Protein AF-A0A8S0FWR3-F1 (afdb_monomer_lite)

Sequence (329 aa):
MEYGPALSALGYGGFYLALAWLALRRYPSLGRPLVLAALALGGAFTTLAIPLALSARWTAMAWALEGLGILWLGVQQQQRRMSYSGTALLVLAVCSALWAQMNGMSALSLVLIFAVLSLSWLAAAWLWRNIQLQGSWVLLAGGLIFWIIALIGASQLVLKKPASDSLVLSGVLALMAISVWGWRIVSGRLAWWELDVSKWLLWPTMLVMLLSQISQHEIFAAGWQNLAWCLALPAAGALLWRDAETLPPRLSRLAHLSLFWMILLALAAELFWFAQDLPWGMAAWGSGLMMAAGGLLIFLVHEAVHRQLWPFRSWPALYASQAMIPVAE

pLDDT: mean 83.96, std 11.98, range [49.81, 96.62]

InterPro domains:
  IPR019286 Protein of unknown function DUF2339, transmembrane [PF10101] (2-157)
  IPR019286 Protein of unknown function DUF2339, transmembrane [PTHR38434] (4-283)

Structure (mmCIF, N/CA/C/O backbone):
data_AF-A0A8S0FWR3-F1
#
_entry.id   AF-A0A8S0FWR3-F1
#
loop_
_atom_site.group_PDB
_atom_site.id
_atom_site.type_symbol
_atom_site.label_atom_id
_atom_site.label_alt_id
_atom_site.label_comp_id
_atom_site.label_asym_id
_atom_site.label_entity_id
_atom_site.label_seq_id
_atom_site.pdbx_PDB_ins_code
_atom_site.Cartn_x
_atom_site.Cartn_y
_atom_site.Cartn_z
_atom_site.occupancy
_atom_site.B_iso_or_equiv
_atom_site.auth_seq_id
_atom_site.auth_comp_id
_atom_site.auth_asym_id
_atom_site.auth_atom_id
_atom_site.pdbx_PDB_model_num
ATOM 1 N N . MET A 1 1 ? 10.705 13.466 38.710 1.00 49.81 1 MET A N 1
ATOM 2 C CA . MET A 1 1 ? 9.506 12.694 39.113 1.00 49.81 1 MET A CA 1
ATOM 3 C C . MET A 1 1 ? 8.516 12.662 37.949 1.00 49.81 1 MET A C 1
ATOM 5 O O . MET A 1 1 ? 7.523 13.371 37.966 1.00 49.81 1 MET A O 1
ATOM 9 N N . GLU A 1 2 ? 8.817 11.893 36.905 1.00 57.66 2 GLU A N 1
ATOM 10 C CA . GLU A 1 2 ? 8.164 12.018 35.586 1.00 57.66 2 GLU A CA 1
ATOM 11 C C . GLU A 1 2 ? 6.829 11.247 35.475 1.00 57.66 2 GLU A C 1
ATOM 13 O O . GLU A 1 2 ? 5.961 11.621 34.700 1.00 57.66 2 GLU A O 1
ATOM 18 N N . TYR A 1 3 ? 6.604 10.243 36.335 1.00 55.75 3 TYR A N 1
ATOM 19 C CA . TYR A 1 3 ? 5.401 9.387 36.337 1.00 55.75 3 TYR A CA 1
ATOM 20 C C . TYR A 1 3 ? 4.378 9.719 37.443 1.00 55.75 3 TYR A C 1
ATOM 22 O O . TYR A 1 3 ? 3.387 9.009 37.615 1.00 55.75 3 TYR A O 1
ATOM 30 N N . GLY A 1 4 ? 4.601 10.780 38.227 1.00 66.50 4 GLY A N 1
ATOM 31 C CA . GLY A 1 4 ? 3.740 11.152 39.364 1.00 66.50 4 GLY A CA 1
ATOM 32 C C . GLY A 1 4 ? 2.264 11.389 38.993 1.00 66.50 4 GLY A C 1
ATOM 33 O O . GLY A 1 4 ? 1.377 10.822 39.639 1.00 66.50 4 GLY A O 1
ATOM 34 N N . PRO A 1 5 ? 1.970 12.152 37.925 1.00 67.44 5 PRO A N 1
ATOM 35 C CA . PRO A 1 5 ? 0.602 12.359 37.440 1.00 67.44 5 PRO A CA 1
ATOM 36 C C . PRO A 1 5 ? -0.076 11.065 36.967 1.00 67.44 5 PRO A C 1
ATOM 38 O O . PRO A 1 5 ? -1.278 10.877 37.138 1.00 67.44 5 PRO A O 1
ATOM 41 N N . ALA A 1 6 ? 0.712 10.149 36.413 1.00 59.09 6 ALA A N 1
ATOM 42 C CA . ALA A 1 6 ? 0.256 8.904 35.824 1.00 59.09 6 ALA A CA 1
ATOM 43 C C . ALA A 1 6 ? -0.190 7.864 36.842 1.00 59.09 6 ALA A C 1
ATOM 45 O O . ALA A 1 6 ? -1.278 7.301 36.737 1.00 59.09 6 ALA A O 1
ATOM 46 N N . LEU A 1 7 ? 0.650 7.649 37.857 1.00 60.31 7 LEU A N 1
ATOM 47 C CA . LEU A 1 7 ? 0.343 6.783 38.989 1.00 60.31 7 LEU A CA 1
ATOM 48 C C . LEU A 1 7 ? -0.843 7.334 39.783 1.00 60.31 7 LEU A C 1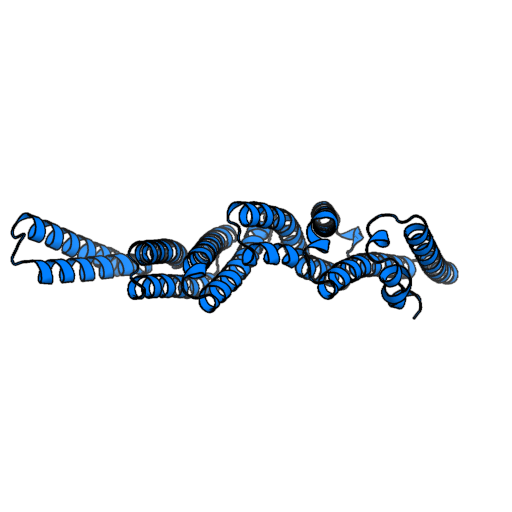
ATOM 50 O O . LEU A 1 7 ? -1.665 6.562 40.265 1.00 60.31 7 LEU A O 1
ATOM 54 N N . SER A 1 8 ? -0.978 8.662 39.849 1.00 60.88 8 SER A N 1
ATOM 55 C CA . SER A 1 8 ? -2.135 9.309 40.469 1.00 60.88 8 SER A CA 1
ATOM 56 C C . SER A 1 8 ? -3.410 9.060 39.660 1.00 60.88 8 SER A C 1
ATOM 58 O O . SER A 1 8 ? -4.408 8.634 40.231 1.00 60.88 8 SER A O 1
ATOM 60 N N . ALA A 1 9 ? -3.385 9.242 38.335 1.00 65.25 9 ALA A N 1
ATOM 61 C CA . ALA A 1 9 ? -4.532 8.966 37.464 1.00 65.25 9 ALA A CA 1
ATOM 62 C C . ALA A 1 9 ? -4.953 7.482 37.490 1.00 65.25 9 ALA A C 1
ATOM 64 O O . ALA A 1 9 ? -6.143 7.188 37.599 1.00 65.25 9 ALA A O 1
ATOM 65 N N . LEU A 1 10 ? -3.990 6.549 37.481 1.00 58.34 10 LEU A N 1
ATOM 66 C CA . LEU A 1 10 ? -4.238 5.112 37.669 1.00 58.34 10 LEU A CA 1
ATOM 67 C C . LEU A 1 10 ? -4.835 4.815 39.050 1.00 58.34 10 LEU A C 1
ATOM 69 O O . LEU A 1 10 ? -5.796 4.054 39.149 1.00 58.34 10 LEU A O 1
ATOM 73 N N . GLY A 1 11 ? -4.295 5.436 40.102 1.00 67.69 11 GLY A N 1
ATOM 74 C CA . GLY A 1 11 ? -4.791 5.309 41.471 1.00 67.69 11 GLY A CA 1
ATOM 75 C C . GLY A 1 11 ? -6.232 5.795 41.614 1.00 67.69 11 GLY A C 1
ATOM 76 O O . GLY A 1 11 ? -7.069 5.068 42.142 1.00 67.69 11 GLY A O 1
ATOM 77 N N . TYR A 1 12 ? -6.554 6.975 41.078 1.00 64.50 12 TYR A N 1
ATOM 78 C CA . TYR A 1 12 ? -7.918 7.508 41.073 1.00 64.50 12 TYR A CA 1
ATOM 79 C C . TYR A 1 12 ? -8.863 6.656 40.216 1.00 64.50 12 TYR A C 1
ATOM 81 O O . TYR A 1 12 ? -9.960 6.337 40.671 1.00 64.50 12 TYR A O 1
ATOM 89 N N . GLY A 1 13 ? -8.440 6.222 39.023 1.00 63.50 13 GLY A N 1
ATOM 90 C CA . GLY A 1 13 ? -9.233 5.337 38.163 1.00 63.50 13 GLY A CA 1
ATOM 91 C C . GLY A 1 13 ? -9.556 4.005 38.845 1.00 63.50 13 GLY A C 1
ATOM 92 O O . GLY A 1 13 ? -10.721 3.619 38.937 1.00 63.50 13 GLY A O 1
ATOM 93 N N . GLY A 1 14 ? -8.545 3.347 39.420 1.00 67.94 14 GLY A N 1
ATOM 94 C CA . GLY A 1 14 ? -8.716 2.117 40.196 1.00 67.94 14 GLY A CA 1
ATOM 95 C C . GLY A 1 14 ? -9.598 2.312 41.431 1.00 67.94 14 GLY A C 1
ATOM 96 O O . GLY A 1 14 ? -10.467 1.483 41.701 1.00 67.94 14 GLY A O 1
ATOM 97 N N . PHE A 1 15 ? -9.440 3.431 42.142 1.00 72.88 15 PHE A N 1
ATOM 98 C CA . PHE A 1 15 ? -10.264 3.773 43.300 1.00 72.88 15 PHE A CA 1
ATOM 99 C C . PHE A 1 15 ? -11.743 3.935 42.924 1.00 72.88 15 PHE A C 1
ATOM 101 O O . PHE A 1 15 ? -12.595 3.318 43.560 1.00 72.88 15 PHE A O 1
ATOM 108 N N . TYR A 1 16 ? -12.063 4.686 41.863 1.00 66.69 16 TYR A N 1
ATOM 109 C CA . TYR A 1 16 ? -13.447 4.879 41.413 1.00 66.69 16 TYR A CA 1
ATOM 110 C C . TYR A 1 16 ? -14.082 3.597 40.860 1.00 66.69 16 TYR A C 1
ATOM 112 O O . TYR A 1 16 ? -15.259 3.344 41.126 1.00 66.69 16 TYR A O 1
ATOM 120 N N . LEU A 1 17 ? -13.314 2.746 40.171 1.00 67.31 17 LEU A N 1
ATOM 121 C CA . LEU A 1 17 ? -13.783 1.428 39.725 1.00 67.31 17 LEU A CA 1
ATOM 122 C C . LEU A 1 17 ? -14.061 0.488 40.908 1.00 67.31 17 LEU A C 1
ATOM 124 O O . LEU A 1 17 ? -15.095 -0.185 40.929 1.00 67.31 17 LEU A O 1
ATOM 128 N N . ALA A 1 18 ? -13.191 0.479 41.923 1.00 72.69 18 ALA A N 1
ATOM 129 C CA . ALA A 1 18 ? -13.400 -0.288 43.149 1.00 72.69 18 ALA A CA 1
ATOM 130 C C . ALA A 1 18 ? -14.633 0.205 43.922 1.00 72.69 18 ALA A C 1
ATOM 132 O O . ALA A 1 18 ? -15.425 -0.607 44.402 1.00 72.69 18 ALA A O 1
ATOM 133 N N . LEU A 1 19 ? -14.844 1.522 43.988 1.00 67.38 19 LEU A N 1
ATOM 134 C CA . LEU A 1 19 ? -16.017 2.137 44.613 1.00 67.38 19 LEU A CA 1
ATOM 135 C C . LEU A 1 19 ? -17.309 1.802 43.866 1.00 67.38 19 LEU A C 1
ATOM 137 O O . LEU A 1 19 ? -18.303 1.448 44.499 1.00 67.38 19 LEU A O 1
ATOM 141 N N . ALA A 1 20 ? -17.291 1.846 42.533 1.00 62.16 20 ALA A N 1
ATOM 142 C CA . ALA A 1 20 ? -18.428 1.451 41.709 1.00 62.16 20 ALA A CA 1
ATOM 143 C C . ALA A 1 20 ? -18.777 -0.033 41.900 1.00 62.16 20 ALA A C 1
ATOM 145 O O . ALA A 1 20 ? -19.948 -0.383 42.058 1.00 62.16 20 ALA A O 1
ATOM 146 N N . TRP A 1 21 ? -17.766 -0.903 41.958 1.00 67.31 21 TRP A N 1
ATOM 147 C CA . TRP A 1 21 ? -17.941 -2.332 42.217 1.00 67.31 21 TRP A CA 1
ATOM 148 C C . TRP A 1 21 ? -18.478 -2.614 43.628 1.00 67.31 21 TRP A C 1
ATOM 150 O O . TRP A 1 21 ? -19.395 -3.421 43.800 1.00 67.31 21 TRP A O 1
ATOM 160 N N . LEU A 1 22 ? -17.959 -1.916 44.641 1.00 71.62 22 LEU A N 1
ATOM 161 C CA . LEU A 1 22 ? -18.414 -2.045 46.024 1.00 71.62 22 LEU A CA 1
ATOM 162 C C . LEU A 1 22 ? -19.856 -1.535 46.188 1.00 71.62 22 LEU A C 1
ATOM 164 O O . LEU A 1 22 ? -20.658 -2.169 46.872 1.00 71.62 22 LEU A O 1
ATOM 168 N N . ALA A 1 23 ? -20.206 -0.428 45.528 1.00 64.88 23 ALA A N 1
ATOM 169 C CA . ALA A 1 23 ? -21.554 0.136 45.527 1.00 64.88 23 ALA A CA 1
ATOM 170 C C . ALA A 1 23 ? -22.564 -0.786 44.823 1.00 64.88 23 ALA A C 1
ATOM 172 O O . ALA A 1 23 ? -23.661 -0.990 45.342 1.00 64.88 23 ALA A O 1
ATOM 173 N N . LEU A 1 24 ? -22.174 -1.417 43.707 1.00 62.41 24 LEU A N 1
ATOM 174 C CA . LEU A 1 24 ? -22.975 -2.441 43.021 1.00 62.41 24 LEU A CA 1
ATOM 175 C C . LEU A 1 24 ? -23.234 -3.667 43.898 1.00 62.41 24 LEU A C 1
ATOM 177 O O . LEU A 1 24 ? -24.355 -4.173 43.922 1.00 62.41 24 LEU A O 1
ATOM 181 N N . ARG A 1 25 ? -22.219 -4.131 44.640 1.00 66.56 25 ARG A N 1
ATOM 182 C CA . ARG A 1 25 ? -22.364 -5.258 45.573 1.00 66.56 25 ARG A CA 1
ATOM 183 C C . ARG A 1 25 ? -23.267 -4.944 46.762 1.00 66.56 25 ARG A C 1
ATOM 185 O O . ARG A 1 25 ? -23.858 -5.866 47.314 1.00 66.56 25 ARG A O 1
ATOM 192 N N . ARG A 1 26 ? -23.345 -3.678 47.183 1.00 66.06 26 ARG A N 1
ATOM 193 C CA . ARG A 1 26 ? -24.003 -3.290 48.440 1.00 66.06 26 ARG A CA 1
ATOM 194 C C . ARG A 1 26 ? -25.406 -2.707 48.251 1.00 66.06 26 ARG A C 1
ATOM 196 O O . ARG A 1 26 ? -26.233 -2.903 49.132 1.00 66.06 26 ARG A O 1
ATOM 203 N N . TYR A 1 27 ? -25.698 -2.059 47.115 1.00 62.50 27 TYR A N 1
ATOM 204 C CA . TYR A 1 27 ? -26.993 -1.407 46.851 1.00 62.50 27 TYR A CA 1
ATOM 205 C C . TYR A 1 27 ? -27.438 -1.510 45.373 1.00 62.50 27 TYR A C 1
ATOM 207 O O . TYR A 1 27 ? -27.308 -0.549 44.609 1.00 62.50 27 TYR A O 1
ATOM 215 N N . PRO A 1 28 ? -28.021 -2.648 44.951 1.00 59.00 28 PRO A N 1
ATOM 216 C CA . PRO A 1 28 ? -28.355 -2.914 43.545 1.00 59.00 28 PRO A CA 1
ATOM 217 C C . PRO A 1 28 ? -29.506 -2.070 42.950 1.00 59.00 28 PRO A C 1
ATOM 219 O O . PRO A 1 28 ? -29.614 -1.983 41.725 1.00 59.00 28 PRO A O 1
ATOM 222 N N . SER A 1 29 ? -30.357 -1.432 43.768 1.00 56.47 29 SER A N 1
ATOM 223 C CA . SER A 1 29 ? -31.571 -0.728 43.305 1.00 56.47 29 SER A CA 1
ATOM 224 C C . SER A 1 29 ? -31.512 0.810 43.363 1.00 56.47 29 SER A C 1
ATOM 226 O O . SER A 1 29 ? -32.059 1.454 42.473 1.00 56.47 29 SER A O 1
ATOM 228 N N . LEU A 1 30 ? -30.824 1.415 44.343 1.00 54.41 30 LEU A N 1
ATOM 229 C CA . LEU A 1 30 ? -30.771 2.882 44.545 1.00 54.41 30 LEU A CA 1
ATOM 230 C C . LEU A 1 30 ? -29.480 3.547 44.023 1.00 54.41 30 LEU A C 1
ATOM 232 O O . LEU A 1 30 ? -29.453 4.754 43.803 1.00 54.41 30 LEU A O 1
ATOM 236 N N . GLY A 1 31 ? -28.410 2.777 43.787 1.00 54.03 31 GLY A N 1
ATOM 237 C CA . GLY A 1 31 ? -27.086 3.308 43.429 1.00 54.03 31 GLY A CA 1
ATOM 238 C C . GLY A 1 31 ? -26.808 3.469 41.932 1.00 54.03 31 GLY A C 1
ATOM 239 O O . GLY A 1 31 ? -25.720 3.911 41.574 1.00 54.03 31 GLY A O 1
ATOM 240 N N . ARG A 1 32 ? -27.746 3.116 41.040 1.00 58.12 32 ARG A N 1
ATOM 241 C CA . ARG A 1 32 ? -27.501 3.050 39.582 1.00 58.12 32 ARG A CA 1
ATOM 242 C C . ARG A 1 32 ? -26.907 4.333 38.972 1.00 58.12 32 ARG A C 1
ATOM 244 O O . ARG A 1 32 ? -25.927 4.200 38.243 1.00 58.12 32 ARG A O 1
ATOM 251 N N . PRO A 1 33 ? -27.404 5.553 39.260 1.00 63.41 33 PRO A N 1
ATOM 252 C CA . PRO A 1 33 ? -26.827 6.772 38.687 1.00 63.41 33 PRO A CA 1
ATOM 253 C C . PRO A 1 33 ? -25.408 7.044 39.201 1.00 63.41 33 PRO A C 1
ATOM 255 O O . PRO A 1 33 ? -24.528 7.411 38.428 1.00 63.41 33 PRO A O 1
ATOM 258 N N . LEU A 1 34 ? -25.172 6.806 40.496 1.00 59.75 34 LEU A N 1
ATOM 259 C CA . LEU A 1 34 ? -23.875 7.019 41.144 1.00 59.75 34 LEU A CA 1
ATOM 260 C C . LEU A 1 34 ? -22.822 6.022 40.646 1.00 59.75 34 LEU A C 1
ATOM 262 O O . LEU A 1 34 ? -21.678 6.388 40.403 1.00 59.75 34 LEU A O 1
ATOM 266 N N . VAL A 1 35 ? -23.228 4.766 40.457 1.00 62.75 35 VAL A N 1
ATOM 267 C CA . VAL A 1 35 ? -22.400 3.697 39.893 1.00 62.75 35 VAL A CA 1
ATOM 268 C C . VAL A 1 35 ? -22.040 3.998 38.442 1.00 62.75 35 VAL A C 1
ATOM 270 O O . VAL A 1 35 ? -20.887 3.825 38.066 1.00 62.75 35 VAL A O 1
ATOM 273 N N . LEU A 1 36 ? -22.995 4.465 37.631 1.00 60.69 36 LEU A N 1
ATOM 274 C CA . LEU A 1 36 ? -22.731 4.844 36.241 1.00 60.69 36 LEU A CA 1
ATOM 275 C C . LEU A 1 36 ? -21.781 6.044 36.159 1.00 60.69 36 LEU A C 1
ATOM 277 O O . LEU A 1 36 ? -20.865 6.029 35.342 1.00 60.69 36 LEU A O 1
ATOM 281 N N . ALA A 1 37 ? -21.940 7.039 37.036 1.00 62.75 37 ALA A N 1
ATOM 282 C CA . ALA A 1 37 ? -21.023 8.173 37.127 1.00 62.75 37 ALA A CA 1
ATOM 283 C C . ALA A 1 37 ? -19.620 7.752 37.600 1.00 62.75 37 ALA A C 1
ATOM 285 O O . ALA A 1 37 ? -18.631 8.190 37.020 1.00 62.75 37 ALA A O 1
ATOM 286 N N . ALA A 1 38 ? -19.516 6.868 38.598 1.00 58.94 38 ALA A N 1
ATOM 287 C CA . ALA A 1 38 ? -18.241 6.353 39.102 1.00 58.94 38 ALA A CA 1
ATOM 288 C C . ALA A 1 38 ? -17.537 5.420 38.100 1.00 58.94 38 ALA A C 1
ATOM 290 O O . ALA A 1 38 ? -16.317 5.468 37.988 1.00 58.94 38 ALA A O 1
ATOM 291 N N . LEU A 1 39 ? -18.281 4.623 37.327 1.00 58.47 39 LEU A N 1
ATOM 292 C CA . LEU A 1 39 ? -17.743 3.853 36.199 1.00 58.47 39 LEU A CA 1
ATOM 293 C C . LEU A 1 39 ? -17.272 4.769 35.070 1.00 58.47 39 LEU A C 1
ATOM 295 O O . LEU A 1 39 ? -16.205 4.531 34.514 1.00 58.47 39 LEU A O 1
ATOM 299 N N . ALA A 1 40 ? -18.034 5.816 34.744 1.00 64.69 40 ALA A N 1
ATOM 300 C CA . ALA A 1 40 ? -17.653 6.781 33.718 1.00 64.69 40 ALA A CA 1
ATOM 301 C C . ALA A 1 40 ? -16.403 7.577 34.125 1.00 64.69 40 ALA A C 1
ATOM 303 O O . ALA A 1 40 ? -15.491 7.727 33.318 1.00 64.69 40 ALA A O 1
ATOM 304 N N . LEU A 1 41 ? -16.323 8.032 35.379 1.00 55.66 41 LEU A N 1
ATOM 305 C CA . LEU A 1 41 ? -15.149 8.711 35.938 1.00 55.66 41 LEU A CA 1
ATOM 306 C C . LEU A 1 41 ? -13.954 7.766 36.078 1.00 55.66 41 LEU A C 1
ATOM 308 O O . LEU A 1 41 ? -12.847 8.139 35.706 1.00 55.66 41 LEU A O 1
ATOM 312 N N . GLY A 1 42 ? -14.172 6.543 36.568 1.00 56.72 42 GLY A N 1
ATOM 313 C CA . GLY A 1 42 ? -13.146 5.507 36.669 1.00 56.72 42 GLY A CA 1
ATOM 314 C C . GLY A 1 42 ? -12.563 5.174 35.301 1.00 56.72 42 GLY A C 1
ATOM 315 O O . GLY A 1 42 ? -11.356 5.274 35.123 1.00 56.72 42 GLY A O 1
ATOM 316 N N . GLY A 1 43 ? -13.424 4.911 34.315 1.00 62.31 43 GLY A N 1
ATOM 317 C CA . GLY A 1 43 ? -13.035 4.720 32.920 1.00 62.31 43 GLY A CA 1
ATOM 318 C C . GLY A 1 43 ? -12.284 5.925 32.356 1.00 62.31 43 GLY A C 1
ATOM 319 O O . GLY A 1 43 ? -11.185 5.758 31.846 1.00 62.31 43 GLY A O 1
ATOM 320 N N . ALA A 1 44 ? -12.800 7.146 32.534 1.00 61.62 44 ALA A N 1
ATOM 321 C CA . ALA A 1 44 ? -12.137 8.363 32.065 1.00 61.62 44 ALA A CA 1
ATOM 322 C C . ALA A 1 44 ? -10.737 8.548 32.677 1.00 61.62 44 ALA A C 1
ATOM 324 O O . ALA A 1 44 ? -9.790 8.848 31.953 1.00 61.62 44 ALA A O 1
ATOM 325 N N . PHE A 1 45 ? -10.570 8.327 33.985 1.00 57.06 45 PHE A N 1
ATOM 326 C CA . PHE A 1 45 ? -9.264 8.414 34.641 1.00 57.06 45 PHE A CA 1
ATOM 327 C C . PHE A 1 45 ? -8.321 7.282 34.233 1.00 57.06 45 PHE A C 1
ATOM 329 O O . PHE A 1 45 ? -7.126 7.526 34.094 1.00 57.06 45 PHE A O 1
ATOM 336 N N . THR A 1 46 ? -8.825 6.073 33.976 1.00 60.78 46 THR A N 1
ATOM 337 C CA . THR A 1 46 ? -8.012 4.970 33.444 1.00 60.78 46 THR A CA 1
ATOM 338 C C . THR A 1 46 ? -7.562 5.250 32.007 1.00 60.78 46 THR A C 1
ATOM 340 O O . THR A 1 46 ? -6.378 5.098 31.715 1.00 60.78 46 THR A O 1
ATOM 343 N N . THR A 1 47 ? -8.444 5.747 31.135 1.00 63.84 47 THR A N 1
ATOM 344 C CA . THR A 1 47 ? -8.100 6.140 29.757 1.00 63.84 47 THR A CA 1
ATOM 345 C C . THR A 1 47 ? -7.158 7.347 29.727 1.00 63.84 47 THR A C 1
ATOM 347 O O . THR A 1 47 ? -6.305 7.419 28.846 1.00 63.84 47 THR A O 1
ATOM 350 N N . LEU A 1 48 ? -7.247 8.266 30.700 1.00 57.41 48 LEU A N 1
ATOM 351 C CA . LEU A 1 48 ? -6.285 9.362 30.896 1.00 57.41 48 LEU A CA 1
ATOM 352 C C . LEU A 1 48 ? -4.961 8.886 31.503 1.00 57.41 48 LEU A C 1
ATOM 354 O O . LEU A 1 48 ? -3.912 9.454 31.216 1.00 57.41 48 LEU A O 1
ATOM 358 N N . ALA A 1 49 ? -4.960 7.830 32.309 1.00 57.47 49 ALA A N 1
ATOM 359 C CA . ALA A 1 49 ? -3.720 7.297 32.849 1.00 57.47 49 ALA A CA 1
ATOM 360 C C . ALA A 1 49 ? -2.828 6.685 31.759 1.00 57.47 49 ALA A C 1
ATOM 362 O O . ALA A 1 49 ? -1.615 6.660 31.930 1.00 57.47 49 ALA A O 1
ATOM 363 N N . ILE A 1 50 ? -3.394 6.268 30.620 1.00 57.38 50 ILE A N 1
ATOM 364 C CA . ILE A 1 50 ? -2.642 5.780 29.454 1.00 57.38 50 ILE A CA 1
ATOM 365 C C . ILE A 1 50 ? -1.682 6.862 28.902 1.00 57.38 50 ILE A C 1
ATOM 367 O O . ILE A 1 50 ? -0.478 6.628 28.975 1.00 57.38 50 ILE A O 1
ATOM 371 N N . PRO A 1 51 ? -2.123 8.054 28.432 1.00 55.19 51 PRO A N 1
ATOM 372 C CA . PRO A 1 51 ? -1.224 9.124 27.975 1.00 55.19 51 PRO A CA 1
ATOM 373 C C . PRO A 1 51 ? -0.272 9.645 29.051 1.00 55.19 51 PRO A C 1
ATOM 375 O O . PRO A 1 51 ? 0.789 10.159 28.711 1.00 55.19 51 PRO A O 1
ATOM 378 N N . LEU A 1 52 ? -0.648 9.548 30.328 1.00 54.31 52 LEU A N 1
ATOM 379 C CA . LEU A 1 52 ? 0.170 10.039 31.435 1.00 54.31 52 LEU A CA 1
ATOM 380 C C . LEU A 1 52 ? 1.255 9.027 31.851 1.00 54.31 52 LEU A C 1
ATOM 382 O O . LEU A 1 52 ? 2.350 9.446 32.217 1.00 54.31 52 LEU A O 1
ATOM 386 N N . ALA A 1 53 ? 0.981 7.717 31.803 1.00 50.69 53 ALA A N 1
ATOM 387 C CA . ALA A 1 53 ? 1.898 6.653 32.250 1.00 50.69 53 ALA A CA 1
ATOM 388 C C . ALA A 1 53 ? 2.787 6.113 31.141 1.00 50.69 53 ALA A C 1
ATOM 390 O O . ALA A 1 53 ? 3.898 5.648 31.402 1.00 50.69 53 ALA A O 1
ATOM 391 N N . LEU A 1 54 ? 2.269 6.118 29.917 1.00 56.22 54 LEU A N 1
ATOM 392 C CA . LEU A 1 54 ? 2.881 5.473 28.776 1.00 56.22 54 LEU A CA 1
ATOM 393 C C . LEU A 1 54 ? 3.325 6.535 27.772 1.00 56.22 54 LEU A C 1
ATOM 395 O O . LEU A 1 54 ? 2.648 7.537 27.547 1.00 56.22 54 LEU A O 1
ATOM 399 N N . SER A 1 55 ? 4.482 6.317 27.144 1.00 69.00 55 SER A N 1
ATOM 400 C CA . SER A 1 55 ? 4.963 7.228 26.103 1.00 69.00 55 SER A CA 1
ATOM 401 C C . SER A 1 55 ? 3.942 7.330 24.963 1.00 69.00 55 SER A C 1
ATOM 403 O O . SER A 1 55 ? 3.203 6.379 24.701 1.00 69.00 55 SER A O 1
ATOM 405 N N . ALA A 1 56 ? 3.924 8.461 24.244 1.00 71.50 56 ALA A N 1
ATOM 406 C CA . ALA A 1 56 ? 2.974 8.736 23.151 1.00 71.50 56 ALA A CA 1
ATOM 407 C C . ALA A 1 56 ? 2.822 7.572 22.144 1.00 71.50 56 ALA A C 1
ATOM 409 O O . ALA A 1 56 ? 1.756 7.348 21.582 1.00 71.50 56 ALA A O 1
ATOM 410 N N . ARG A 1 57 ? 3.877 6.767 21.986 1.00 80.62 57 ARG A N 1
ATOM 411 C CA . ARG A 1 57 ? 3.914 5.537 21.185 1.00 80.62 57 ARG A CA 1
ATOM 412 C C . ARG A 1 57 ? 2.885 4.490 21.634 1.00 80.62 57 ARG A C 1
ATOM 414 O O . ARG A 1 57 ? 2.129 3.965 20.825 1.00 80.62 57 ARG A O 1
ATOM 421 N N . TRP A 1 58 ? 2.865 4.180 22.924 1.00 79.62 58 TRP A N 1
ATOM 422 C CA . TRP A 1 58 ? 1.977 3.177 23.515 1.00 79.62 58 TRP A CA 1
ATOM 423 C C . TRP A 1 58 ? 0.541 3.680 23.616 1.00 79.62 58 TRP A C 1
ATOM 425 O O . TRP A 1 58 ? -0.389 2.915 23.380 1.00 79.62 58 TRP A O 1
ATOM 435 N N . THR A 1 59 ? 0.368 4.972 23.886 1.00 83.38 59 THR A N 1
ATOM 436 C CA . THR A 1 59 ? -0.943 5.627 23.923 1.00 83.38 59 THR A CA 1
ATOM 437 C C . THR A 1 59 ? -1.643 5.570 22.576 1.00 83.38 59 THR A C 1
ATOM 439 O O . THR A 1 59 ? -2.813 5.202 22.521 1.00 83.38 59 THR A O 1
ATOM 442 N N . ALA A 1 60 ? -0.921 5.837 21.482 1.00 84.88 60 ALA A N 1
ATOM 443 C CA . ALA A 1 60 ? -1.465 5.699 20.137 1.00 84.88 60 ALA A CA 1
ATOM 444 C C . ALA A 1 60 ? -1.984 4.274 19.874 1.00 84.88 60 ALA A C 1
ATOM 446 O O . ALA A 1 60 ? -3.107 4.107 19.404 1.00 84.88 60 ALA A O 1
ATOM 447 N N . MET A 1 61 ? -1.210 3.241 20.229 1.00 85.25 61 MET A N 1
ATOM 448 C CA . MET A 1 61 ? -1.631 1.843 20.055 1.00 85.25 61 MET A CA 1
ATOM 449 C C . MET A 1 61 ? -2.829 1.482 20.942 1.00 85.25 61 MET A C 1
ATOM 451 O O . MET A 1 61 ? -3.779 0.863 20.467 1.00 85.25 61 MET A O 1
ATOM 455 N N . ALA A 1 62 ? -2.809 1.889 22.213 1.00 83.44 62 ALA A N 1
ATOM 456 C CA . ALA A 1 62 ? -3.881 1.608 23.161 1.00 83.44 62 ALA A CA 1
ATOM 457 C C . ALA A 1 62 ? -5.201 2.267 22.733 1.00 83.44 62 ALA A C 1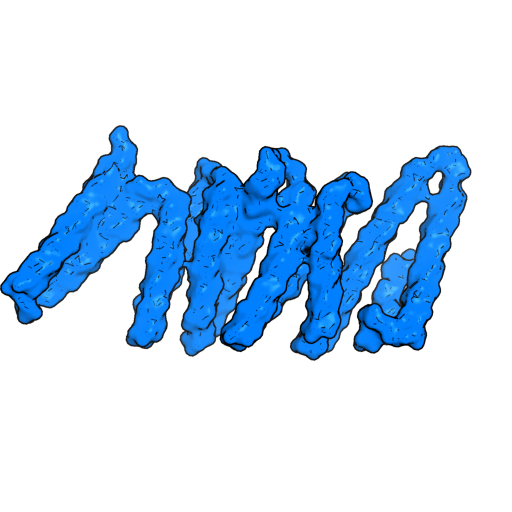
ATOM 459 O O . ALA A 1 62 ? -6.212 1.577 22.628 1.00 83.44 62 ALA A O 1
ATOM 460 N N . TRP A 1 63 ? -5.184 3.557 22.384 1.00 88.75 63 TRP A N 1
ATOM 461 C CA . TRP A 1 63 ? -6.366 4.259 21.877 1.00 88.75 63 TRP A CA 1
ATOM 462 C C . TRP A 1 63 ? -6.849 3.711 20.534 1.00 88.75 63 TRP A C 1
ATOM 464 O O . TRP A 1 63 ? -8.055 3.656 20.302 1.00 88.75 63 TRP A O 1
ATOM 474 N N . ALA A 1 64 ? -5.946 3.253 19.660 1.00 90.06 64 ALA A N 1
ATOM 475 C CA . ALA A 1 64 ? -6.341 2.618 18.405 1.00 90.06 64 ALA A CA 1
ATOM 476 C C . ALA A 1 64 ? -7.102 1.298 18.639 1.00 90.06 64 ALA A C 1
ATOM 478 O O . ALA A 1 64 ? -8.058 0.995 17.923 1.00 90.06 64 ALA A O 1
ATOM 479 N N . LEU A 1 65 ? -6.691 0.504 19.631 1.00 87.69 65 LEU A N 1
ATOM 480 C CA . LEU A 1 65 ? -7.346 -0.761 19.977 1.00 87.69 65 LEU A CA 1
ATOM 481 C C . LEU A 1 65 ? -8.637 -0.541 20.775 1.00 87.69 65 LEU A C 1
ATOM 483 O O . LEU A 1 65 ? -9.660 -1.157 20.477 1.00 87.69 65 LEU A O 1
ATOM 487 N N . GLU A 1 66 ? -8.617 0.368 21.748 1.00 85.25 66 GLU A N 1
ATOM 488 C CA . GLU A 1 66 ? -9.785 0.740 22.551 1.00 85.25 66 GLU A CA 1
ATOM 489 C C . GLU A 1 66 ? -10.870 1.382 21.675 1.00 85.25 66 GLU A C 1
ATOM 491 O O . GLU A 1 66 ? -12.038 1.001 21.753 1.00 85.25 66 GLU A O 1
ATOM 496 N N . GLY A 1 67 ? -10.481 2.281 20.764 1.00 88.56 67 GLY A N 1
ATOM 497 C CA . GLY A 1 67 ? -11.390 2.930 19.821 1.00 88.56 67 GLY A CA 1
ATOM 498 C C . GLY A 1 67 ? -12.071 1.929 18.894 1.00 88.56 67 GLY A C 1
ATOM 499 O O . GLY A 1 67 ? -13.288 1.994 18.711 1.00 88.56 67 GLY A O 1
ATOM 500 N N . LEU A 1 68 ? -11.317 0.948 18.383 1.00 90.19 68 LEU A N 1
ATOM 501 C CA . LEU A 1 68 ? -11.877 -0.159 17.608 1.00 90.19 68 LEU A CA 1
ATOM 502 C C . LEU A 1 68 ? -12.843 -1.012 18.446 1.00 90.19 68 LEU A C 1
ATOM 504 O O . LEU A 1 68 ? -13.921 -1.357 17.963 1.00 90.19 68 LEU A O 1
ATOM 508 N N . GLY A 1 69 ? -12.487 -1.333 19.693 1.00 82.19 69 GLY A N 1
ATOM 509 C CA . GLY A 1 69 ? -13.328 -2.121 20.597 1.00 82.19 69 GLY A CA 1
ATOM 510 C C . GLY A 1 69 ? -14.661 -1.438 20.915 1.00 82.19 69 GLY A C 1
ATOM 511 O O . GLY A 1 69 ? -15.721 -2.056 20.792 1.00 82.19 69 GLY A O 1
ATOM 512 N N . ILE A 1 70 ? -14.628 -0.145 21.248 1.00 85.75 70 ILE A N 1
ATOM 513 C CA . ILE A 1 70 ? -15.829 0.671 21.491 1.00 85.75 70 ILE A CA 1
ATOM 514 C C . ILE A 1 70 ? -16.684 0.749 20.224 1.00 85.75 70 ILE A C 1
ATOM 516 O O . ILE A 1 70 ? -17.905 0.604 20.291 1.00 85.75 70 ILE A O 1
ATOM 520 N N . LEU A 1 71 ? -16.052 0.944 19.066 1.00 88.19 71 LEU A N 1
ATOM 521 C CA . LEU A 1 71 ? -16.741 0.999 17.781 1.00 88.19 71 LEU A CA 1
ATOM 522 C C . LEU A 1 71 ? -17.449 -0.322 17.475 1.00 88.19 71 LEU A C 1
ATOM 524 O O . LEU A 1 71 ? -18.632 -0.305 17.136 1.00 88.19 71 LEU A O 1
ATOM 528 N N . TRP A 1 72 ? -16.761 -1.452 17.648 1.00 86.62 72 TRP A N 1
ATOM 529 C CA . TRP A 1 72 ? -17.322 -2.789 17.459 1.00 86.62 72 TRP A CA 1
ATOM 530 C C . TRP A 1 72 ? -18.517 -3.043 18.382 1.00 86.62 72 TRP A C 1
ATOM 532 O O . TRP A 1 72 ? -19.577 -3.447 17.904 1.00 86.62 72 TRP A O 1
ATOM 542 N N . LEU A 1 73 ? -18.396 -2.724 19.676 1.00 83.06 73 LEU A N 1
ATOM 543 C CA . LEU A 1 73 ? -19.509 -2.823 20.625 1.00 83.06 73 LEU A CA 1
ATOM 544 C C . LEU A 1 73 ? -20.685 -1.921 20.230 1.00 83.06 73 LEU A C 1
ATOM 546 O O . LEU A 1 73 ? -21.831 -2.366 20.276 1.00 83.06 73 LEU A O 1
ATOM 550 N N . GLY A 1 74 ? -20.416 -0.690 19.789 1.00 85.00 74 GLY A N 1
ATOM 551 C CA . GLY A 1 74 ? -21.447 0.237 19.320 1.00 85.00 74 GLY A CA 1
ATOM 552 C C . GLY A 1 74 ? -22.216 -0.295 18.110 1.00 85.00 74 GLY A C 1
ATOM 553 O O . GLY A 1 74 ? -23.441 -0.171 18.062 1.00 85.00 74 GLY A O 1
ATOM 554 N N . VAL A 1 75 ? -21.521 -0.956 17.176 1.00 85.50 75 VAL A N 1
ATOM 555 C CA . VAL A 1 75 ? -22.147 -1.608 16.014 1.00 85.50 75 VAL A CA 1
ATOM 556 C C . VAL A 1 75 ? -22.998 -2.805 16.447 1.00 85.50 75 VAL A C 1
ATOM 558 O O . VAL A 1 75 ? -24.145 -2.913 16.015 1.00 85.50 75 VAL A O 1
ATOM 561 N N . GLN A 1 76 ? -22.490 -3.659 17.343 1.00 85.19 76 GLN A N 1
ATOM 562 C CA . GLN A 1 76 ? -23.239 -4.819 17.850 1.00 85.19 76 GLN A CA 1
ATOM 563 C C . GLN A 1 76 ? -24.503 -4.412 18.619 1.00 85.19 76 GLN A C 1
ATOM 565 O O . GLN A 1 76 ? -25.545 -5.049 18.495 1.00 85.19 76 GLN A O 1
ATOM 570 N N . GLN A 1 77 ? -24.432 -3.324 19.389 1.00 84.75 77 GLN A N 1
ATOM 571 C CA . GLN A 1 77 ? -25.561 -2.807 20.166 1.00 84.75 77 GLN A CA 1
ATOM 572 C C . GLN A 1 77 ? -26.488 -1.880 19.360 1.00 84.75 77 GLN A C 1
ATOM 574 O O . GLN A 1 77 ? -27.416 -1.312 19.934 1.00 84.75 77 GLN A O 1
ATOM 579 N N . GLN A 1 78 ? -26.246 -1.688 18.054 1.00 81.75 78 GLN A N 1
ATOM 580 C CA . GLN A 1 78 ? -26.980 -0.744 17.193 1.00 81.75 78 GLN A CA 1
ATOM 581 C C . GLN A 1 78 ? -27.006 0.701 17.743 1.00 81.75 78 GLN A C 1
ATOM 583 O O . GLN A 1 78 ? -27.872 1.512 17.402 1.00 81.75 78 GLN A O 1
ATOM 588 N N . GLN A 1 79 ? -26.032 1.061 18.585 1.00 83.12 79 GLN A N 1
ATOM 589 C CA . GLN A 1 79 ? -25.929 2.378 19.205 1.00 83.12 79 GLN A CA 1
ATOM 590 C C . GLN A 1 79 ? -24.943 3.261 18.445 1.00 83.12 79 GLN A C 1
ATOM 592 O O . GLN A 1 79 ? -23.759 3.349 18.771 1.00 83.12 79 GLN A O 1
ATOM 597 N N . ARG A 1 80 ? -25.465 4.014 17.471 1.00 80.50 80 ARG A N 1
ATOM 598 C CA . ARG A 1 80 ? -24.657 4.906 16.616 1.00 80.50 80 ARG A CA 1
ATOM 599 C C . ARG A 1 80 ? -23.776 5.881 17.404 1.00 80.50 80 ARG A C 1
ATOM 601 O O . ARG A 1 80 ? -22.644 6.132 17.012 1.00 80.50 80 ARG A O 1
ATOM 608 N N . ARG A 1 81 ? -24.264 6.405 18.536 1.00 83.88 81 ARG A N 1
ATOM 609 C CA . ARG A 1 81 ? -23.507 7.345 19.388 1.00 83.88 81 ARG A CA 1
ATOM 610 C C . ARG A 1 81 ? -22.220 6.726 19.944 1.00 83.88 81 ARG A C 1
ATOM 612 O O . ARG A 1 81 ? -21.193 7.394 19.959 1.00 83.88 81 ARG A O 1
ATOM 619 N N . MET A 1 82 ? -22.270 5.453 20.332 1.00 81.25 82 MET A N 1
ATOM 620 C CA . MET A 1 82 ? -21.105 4.710 20.816 1.00 81.25 82 MET A CA 1
ATOM 621 C C . MET A 1 82 ? -20.119 4.406 19.678 1.00 81.25 82 MET A C 1
ATOM 623 O O . MET A 1 82 ? -18.907 4.512 19.854 1.00 81.25 82 MET A O 1
ATOM 627 N N . SER A 1 83 ? -20.614 4.111 18.473 1.00 86.38 83 SER A N 1
ATOM 628 C CA . SER A 1 83 ? -19.744 3.946 17.301 1.00 86.38 83 SER A CA 1
ATOM 629 C C . SER A 1 83 ? -18.991 5.235 16.953 1.00 86.38 83 SER A C 1
ATOM 631 O O . SER A 1 83 ? -17.802 5.168 16.636 1.00 86.38 83 SER A O 1
ATOM 633 N N . TYR A 1 84 ? -19.635 6.404 17.078 1.00 89.06 84 TYR A N 1
ATOM 634 C CA . TYR A 1 84 ? -18.977 7.699 16.867 1.00 89.06 84 TYR A CA 1
ATOM 635 C C . TYR A 1 84 ? -17.886 7.988 17.906 1.00 89.06 84 TYR A C 1
ATOM 637 O O . TYR A 1 84 ? -16.813 8.472 17.540 1.00 89.06 84 TYR A O 1
ATOM 645 N N . SER A 1 85 ? -18.105 7.658 19.184 1.00 87.69 85 SER A N 1
ATOM 646 C CA . SER A 1 85 ? -17.059 7.827 20.201 1.00 87.69 85 SER A CA 1
ATOM 647 C C . SER A 1 85 ? -15.857 6.916 19.939 1.00 87.69 85 SER A C 1
ATOM 649 O O . SER A 1 85 ? -14.719 7.357 20.080 1.00 87.69 85 SER A O 1
ATOM 651 N N . GLY A 1 86 ? -16.092 5.684 19.469 1.00 87.50 86 GLY A N 1
ATOM 652 C CA . GLY A 1 86 ? -15.023 4.781 19.036 1.00 87.50 86 GLY A CA 1
ATOM 653 C C . GLY A 1 86 ? -14.211 5.348 17.865 1.00 87.50 86 GLY A C 1
ATOM 654 O O . GLY A 1 86 ? -12.983 5.380 17.926 1.00 87.50 86 GLY A O 1
ATOM 655 N N . THR A 1 87 ? -14.874 5.897 16.837 1.00 90.62 87 THR A N 1
ATOM 656 C CA . THR A 1 87 ? -14.168 6.578 15.732 1.00 90.62 87 THR A CA 1
ATOM 657 C C . THR A 1 87 ? -13.408 7.821 16.181 1.00 90.62 87 THR A C 1
ATOM 659 O O . THR A 1 87 ? -12.307 8.061 15.696 1.00 90.62 87 THR A O 1
ATOM 662 N N . ALA A 1 88 ? -13.952 8.600 17.120 1.00 91.81 88 ALA A N 1
ATOM 663 C CA . ALA A 1 88 ? -13.262 9.771 17.650 1.00 91.81 88 ALA A CA 1
ATOM 664 C C . ALA A 1 88 ? -11.965 9.366 18.367 1.00 91.81 88 ALA A C 1
ATOM 666 O O . ALA A 1 88 ? -10.932 10.007 18.179 1.00 91.81 88 ALA A O 1
ATOM 667 N N . LEU A 1 89 ? -11.984 8.255 19.110 1.00 89.56 89 LEU A N 1
ATOM 668 C CA . LEU A 1 89 ? -10.790 7.725 19.766 1.00 89.56 89 LEU A CA 1
ATOM 669 C C . LEU A 1 89 ? -9.747 7.215 18.755 1.00 89.56 89 LEU A C 1
ATOM 671 O O . LEU A 1 89 ? -8.555 7.448 18.943 1.00 89.56 89 LEU A O 1
ATOM 675 N N . LEU A 1 90 ? -10.179 6.622 17.632 1.00 92.38 90 LEU A N 1
ATOM 676 C CA . LEU A 1 90 ? -9.283 6.273 16.518 1.00 92.38 90 LEU A CA 1
ATOM 677 C C . LEU A 1 90 ? -8.599 7.503 15.901 1.00 92.38 90 LEU A C 1
ATOM 679 O O . LEU A 1 90 ? -7.436 7.417 15.509 1.00 92.38 90 LEU A O 1
ATOM 683 N N . VAL A 1 91 ? -9.289 8.644 15.822 1.00 94.25 91 VAL A N 1
ATOM 684 C CA . VAL A 1 91 ? -8.698 9.910 15.352 1.00 94.25 91 VAL A CA 1
ATOM 685 C C . VAL A 1 91 ? -7.713 10.469 16.382 1.00 94.25 91 VAL A C 1
ATOM 687 O O . VAL A 1 91 ? -6.623 10.900 16.014 1.00 94.25 91 VAL A O 1
ATOM 690 N N . LEU A 1 92 ? -8.029 10.398 17.678 1.00 89.62 92 LEU A N 1
ATOM 691 C CA . LEU A 1 92 ? -7.094 10.795 18.739 1.00 89.62 92 LEU A CA 1
ATOM 692 C C . LEU A 1 92 ? -5.823 9.932 18.745 1.00 89.62 92 LEU A C 1
ATOM 694 O O . LEU A 1 92 ? -4.728 10.452 18.975 1.00 89.62 92 LEU A O 1
ATOM 698 N N . ALA A 1 93 ? -5.943 8.640 18.426 1.00 91.56 93 ALA A N 1
ATOM 699 C CA . ALA A 1 93 ? -4.794 7.761 18.235 1.00 91.56 93 ALA A CA 1
ATOM 700 C C . ALA A 1 93 ? -3.864 8.258 17.114 1.00 91.56 93 ALA A C 1
ATOM 702 O O . ALA A 1 93 ? -2.645 8.219 17.283 1.00 91.56 93 ALA A O 1
ATOM 703 N N . VAL A 1 94 ? -4.411 8.796 16.012 1.00 93.62 94 VAL A N 1
ATOM 704 C CA . VAL A 1 94 ? -3.614 9.424 14.939 1.00 93.62 94 VAL A CA 1
ATOM 705 C C . VAL A 1 94 ? -2.859 10.637 15.466 1.00 93.62 94 VAL A C 1
ATOM 707 O O . VAL A 1 94 ? -1.653 10.734 15.254 1.00 93.62 94 VAL A O 1
ATOM 710 N N . CYS A 1 95 ? -3.526 11.534 16.196 1.00 91.88 95 CYS A N 1
ATOM 711 C CA . CYS A 1 95 ? -2.870 12.704 16.786 1.00 91.88 95 CYS A CA 1
ATOM 712 C C . CYS A 1 95 ? -1.705 12.295 17.702 1.00 91.88 95 CYS A C 1
ATOM 714 O O . CYS A 1 95 ? -0.628 12.888 17.646 1.00 91.88 95 CYS A O 1
ATOM 716 N N . SER A 1 96 ? -1.895 11.241 18.501 1.00 87.75 96 SER A N 1
ATOM 717 C CA . SER A 1 96 ? -0.849 10.688 19.366 1.00 87.75 96 SER A CA 1
ATOM 718 C C . SER A 1 96 ? 0.311 10.079 18.566 1.00 87.75 96 SER A C 1
ATOM 720 O O . SER A 1 96 ? 1.474 10.324 18.890 1.00 87.75 96 SER A O 1
ATOM 722 N N . ALA A 1 97 ? 0.021 9.354 17.480 1.00 88.94 97 ALA A N 1
ATOM 723 C CA . ALA A 1 97 ? 1.035 8.788 16.590 1.00 88.94 97 ALA A CA 1
ATOM 724 C C . ALA A 1 97 ? 1.863 9.872 15.878 1.00 88.94 97 ALA A C 1
ATOM 726 O O . ALA A 1 97 ? 3.089 9.760 15.809 1.00 88.94 97 ALA A O 1
ATOM 727 N N . LEU A 1 98 ? 1.219 10.943 15.401 1.00 90.75 98 LEU A N 1
ATOM 728 C CA . LEU A 1 98 ? 1.891 12.091 14.783 1.00 90.75 98 LEU A CA 1
ATOM 729 C C . LEU A 1 98 ? 2.791 12.814 15.788 1.00 90.75 98 LEU A C 1
ATOM 731 O O . LEU A 1 98 ? 3.949 13.100 15.488 1.00 90.75 98 LEU A O 1
ATOM 735 N N . TRP A 1 99 ? 2.302 13.028 17.012 1.00 88.06 99 TRP A N 1
ATOM 736 C CA . TRP A 1 99 ? 3.114 13.594 18.088 1.00 88.06 99 TRP A CA 1
ATOM 737 C C . TRP A 1 99 ? 4.322 12.711 18.410 1.00 88.06 99 TRP A C 1
ATOM 739 O O . TRP A 1 99 ? 5.444 13.199 18.555 1.00 88.06 99 TRP A O 1
ATOM 749 N N . ALA A 1 100 ? 4.126 11.394 18.488 1.00 85.38 100 ALA A N 1
ATOM 750 C CA . ALA A 1 100 ? 5.219 10.458 18.701 1.00 85.38 100 ALA A CA 1
ATOM 751 C C . ALA A 1 100 ? 6.260 10.547 17.571 1.00 85.38 100 ALA A C 1
ATOM 753 O O . ALA A 1 100 ? 7.455 10.528 17.861 1.00 85.38 100 ALA A O 1
ATOM 754 N N . GLN A 1 101 ? 5.822 10.717 16.317 1.00 86.94 101 GLN A N 1
ATOM 755 C CA . GLN A 1 101 ? 6.697 10.859 15.149 1.00 86.94 101 GLN A CA 1
ATOM 756 C C . GLN A 1 101 ? 7.544 12.134 15.202 1.00 86.94 101 GLN A C 1
ATOM 758 O O . GLN A 1 101 ? 8.747 12.060 14.956 1.00 86.94 101 GLN A O 1
ATOM 763 N N . MET A 1 102 ? 6.955 13.268 15.594 1.00 87.38 102 MET A N 1
ATOM 764 C CA . MET A 1 102 ? 7.672 14.542 15.756 1.00 87.38 102 MET A CA 1
ATOM 765 C C . MET A 1 102 ? 8.775 14.477 16.820 1.00 87.38 102 MET A C 1
ATOM 767 O O . MET A 1 102 ? 9.792 15.150 16.692 1.00 87.38 102 MET A O 1
ATOM 771 N N . ASN A 1 103 ? 8.603 13.638 17.844 1.00 84.25 103 ASN A N 1
ATOM 772 C CA . ASN A 1 103 ? 9.593 13.439 18.907 1.00 84.25 103 ASN A CA 1
ATOM 773 C C . ASN A 1 103 ? 10.697 12.428 18.545 1.00 84.25 103 ASN A C 1
ATOM 775 O O . ASN A 1 103 ? 11.507 12.066 19.397 1.00 84.25 103 ASN A O 1
ATOM 779 N N . GLY A 1 104 ? 10.725 11.951 17.298 1.00 78.69 104 GLY A N 1
ATOM 780 C CA . GLY A 1 104 ? 11.659 10.931 16.842 1.00 78.69 104 GLY A CA 1
ATOM 781 C C . GLY A 1 104 ? 11.249 9.533 17.310 1.00 78.69 104 GLY A C 1
ATOM 782 O O . GLY A 1 104 ? 11.111 9.232 18.500 1.00 78.69 104 GLY A O 1
ATOM 783 N N . MET A 1 105 ? 11.067 8.628 16.352 1.00 81.00 105 MET A N 1
ATOM 784 C CA . MET A 1 105 ? 10.721 7.230 16.604 1.00 81.00 105 MET A CA 1
ATOM 785 C C . MET A 1 105 ? 11.737 6.304 15.957 1.00 81.00 105 MET A C 1
ATOM 787 O O . MET A 1 105 ? 12.223 6.573 14.863 1.00 81.00 105 MET A O 1
ATOM 791 N N . SER A 1 106 ? 12.040 5.189 16.624 1.00 86.75 106 SER A N 1
ATOM 792 C CA . SER A 1 106 ? 12.798 4.116 15.985 1.00 86.75 106 SER A CA 1
ATOM 793 C C . SER A 1 106 ? 11.940 3.449 14.908 1.00 86.75 106 SER A C 1
ATOM 795 O O . SER A 1 106 ? 10.709 3.421 15.030 1.00 86.75 106 SER A O 1
ATOM 797 N N . ALA A 1 107 ? 12.579 2.851 13.897 1.00 86.06 107 ALA A N 1
ATOM 798 C CA . ALA A 1 107 ? 11.890 2.122 12.830 1.00 86.06 107 ALA A CA 1
ATOM 799 C C . ALA A 1 107 ? 10.913 1.068 13.385 1.00 86.06 107 ALA A C 1
ATOM 801 O O . ALA A 1 107 ? 9.776 0.981 12.935 1.00 86.06 107 ALA A O 1
ATOM 802 N N . LEU A 1 108 ? 11.303 0.345 14.443 1.00 87.00 108 LEU A N 1
ATOM 803 C CA . LEU A 1 108 ? 10.436 -0.627 15.119 1.00 87.00 108 LEU A CA 1
ATOM 804 C C . LEU A 1 108 ? 9.173 0.017 15.699 1.00 87.00 108 LEU A C 1
ATOM 806 O O . LEU A 1 108 ? 8.075 -0.487 15.478 1.00 87.00 108 LEU A O 1
ATOM 810 N N . SER A 1 109 ? 9.302 1.140 16.411 1.00 87.25 109 SER A N 1
ATOM 811 C CA . SER A 1 109 ? 8.121 1.835 16.935 1.00 87.25 109 SER A CA 1
ATOM 812 C C . SER A 1 109 ? 7.229 2.397 15.828 1.00 87.25 109 SER A C 1
ATOM 814 O O . SER A 1 109 ? 6.011 2.333 15.959 1.00 87.25 109 SER A O 1
ATOM 816 N N . LEU A 1 110 ? 7.814 2.879 14.726 1.00 90.06 110 LEU A N 1
ATOM 817 C CA . LEU A 1 110 ? 7.065 3.357 13.565 1.00 90.06 110 LEU A CA 1
ATOM 818 C C . LEU A 1 110 ? 6.229 2.220 12.959 1.00 90.06 110 LEU A C 1
ATOM 820 O O . LEU A 1 110 ? 5.019 2.378 12.817 1.00 90.06 110 LEU A O 1
ATOM 824 N N . VAL A 1 111 ? 6.839 1.057 12.697 1.00 91.50 111 VAL A N 1
ATOM 825 C CA . VAL A 1 111 ? 6.122 -0.127 12.191 1.00 91.50 111 VAL A CA 1
ATOM 826 C C . VAL A 1 111 ? 4.975 -0.503 13.109 1.00 91.50 111 VAL A C 1
ATOM 828 O O . VAL A 1 111 ? 3.849 -0.625 12.644 1.00 91.50 111 VAL A O 1
ATOM 831 N N . LEU A 1 112 ? 5.243 -0.677 14.406 1.00 90.44 112 LEU A N 1
ATOM 832 C CA . LEU A 1 112 ? 4.237 -1.168 15.346 1.00 90.44 112 LEU A CA 1
ATOM 833 C C . LEU A 1 112 ? 3.043 -0.218 15.449 1.00 90.44 112 LEU A C 1
ATOM 835 O O . LEU A 1 112 ? 1.904 -0.660 15.314 1.00 90.44 112 LEU A O 1
ATOM 839 N N . ILE A 1 113 ? 3.292 1.081 15.635 1.00 91.12 113 ILE A N 1
ATOM 840 C CA . ILE A 1 113 ? 2.220 2.068 15.794 1.00 91.12 113 ILE A CA 1
ATOM 841 C C . ILE A 1 113 ? 1.379 2.129 14.526 1.00 91.12 113 ILE A C 1
ATOM 843 O O . ILE A 1 113 ? 0.169 1.939 14.596 1.00 91.12 113 ILE A O 1
ATOM 847 N N . PHE A 1 114 ? 2.002 2.351 13.366 1.00 94.19 114 PHE A N 1
ATOM 848 C CA . PHE A 1 114 ? 1.261 2.538 12.121 1.00 94.19 114 PHE A CA 1
ATOM 849 C C . PHE A 1 114 ? 0.629 1.240 11.601 1.00 94.19 114 PHE A C 1
ATOM 851 O O . PHE A 1 114 ? -0.434 1.309 10.990 1.00 94.19 114 PHE A O 1
ATOM 858 N N . ALA A 1 115 ? 1.194 0.064 11.898 1.00 93.62 115 ALA A N 1
ATOM 859 C CA . ALA A 1 115 ? 0.556 -1.217 11.590 1.00 93.62 115 ALA A CA 1
ATOM 860 C C . ALA A 1 115 ? -0.702 -1.437 12.440 1.00 93.62 115 ALA A C 1
ATOM 862 O O . ALA A 1 115 ? -1.754 -1.758 11.888 1.00 93.62 115 ALA A O 1
ATOM 863 N N . VAL A 1 116 ? -0.631 -1.216 13.760 1.00 92.56 116 VAL A N 1
ATOM 864 C CA . VAL A 1 116 ? -1.807 -1.305 14.646 1.00 92.56 116 VAL A CA 1
ATOM 865 C C . VAL A 1 116 ? -2.872 -0.303 14.209 1.00 92.56 116 VAL A C 1
ATOM 867 O O . VAL A 1 116 ? -4.041 -0.656 14.075 1.00 92.56 116 VAL A O 1
ATOM 870 N N . LEU A 1 117 ? -2.466 0.932 13.920 1.00 94.56 117 LEU A N 1
ATOM 871 C CA . LEU A 1 117 ? -3.373 2.004 13.527 1.00 94.56 117 LEU A CA 1
ATOM 872 C C . LEU A 1 117 ? -4.032 1.713 12.172 1.00 94.56 117 LEU A C 1
ATOM 874 O O . LEU A 1 117 ? -5.246 1.855 12.044 1.00 94.56 117 LEU A O 1
ATOM 878 N N . SER A 1 118 ? -3.265 1.214 11.201 1.00 96.25 118 SER A N 1
ATOM 879 C CA . SER A 1 118 ? -3.778 0.763 9.907 1.00 96.25 118 SER A CA 1
ATOM 880 C C . SER A 1 118 ? -4.799 -0.364 10.056 1.00 96.25 118 SER A C 1
ATOM 882 O O . SER A 1 118 ? -5.915 -0.244 9.551 1.00 96.25 118 SER A O 1
ATOM 884 N N . LEU A 1 119 ? -4.466 -1.426 10.795 1.00 94.06 119 LEU A N 1
ATOM 885 C CA . LEU A 1 119 ? -5.364 -2.562 11.009 1.00 94.06 119 LEU A CA 1
ATOM 886 C C . LEU A 1 119 ? -6.650 -2.138 11.727 1.00 94.06 119 LEU A C 1
ATOM 888 O O . LEU A 1 119 ? -7.737 -2.546 11.316 1.00 94.06 119 LEU A O 1
ATOM 892 N N . SER A 1 120 ? -6.547 -1.275 12.742 1.00 93.19 120 SER A N 1
ATOM 893 C CA . SER A 1 120 ? -7.713 -0.720 13.432 1.00 93.19 120 SER A CA 1
ATOM 894 C C . SER A 1 120 ? -8.588 0.123 12.508 1.00 93.19 120 SER A C 1
ATOM 896 O O . SER A 1 120 ? -9.811 0.002 12.549 1.00 93.19 120 SER A O 1
ATOM 898 N N . TRP A 1 121 ? -7.990 0.946 11.645 1.00 96.56 121 TRP A N 1
ATOM 899 C CA . TRP A 1 121 ? -8.729 1.767 10.685 1.00 96.56 121 TRP A CA 1
ATOM 900 C C . TRP A 1 121 ? -9.391 0.933 9.586 1.00 96.56 121 TRP A C 1
ATOM 902 O O . TRP A 1 121 ? -10.547 1.185 9.254 1.00 96.56 121 TRP A O 1
ATOM 912 N N . LEU A 1 122 ? -8.724 -0.108 9.081 1.00 94.75 122 LEU A N 1
ATOM 913 C CA . LEU A 1 122 ? -9.316 -1.049 8.127 1.00 94.75 122 LEU A CA 1
ATOM 914 C C . LEU A 1 122 ? -10.472 -1.837 8.766 1.00 94.75 122 LEU A C 1
ATOM 916 O O . LEU A 1 122 ? -11.544 -1.951 8.174 1.00 94.75 122 LEU A O 1
ATOM 920 N N . ALA A 1 123 ? -10.314 -2.321 9.999 1.00 92.25 123 ALA A N 1
ATOM 921 C CA . ALA A 1 123 ? -11.398 -2.990 10.717 1.00 92.25 123 ALA A CA 1
ATOM 922 C C . ALA A 1 123 ? -12.582 -2.040 10.982 1.00 92.25 123 ALA A C 1
ATOM 924 O O . ALA A 1 123 ? -13.741 -2.415 10.791 1.00 92.25 123 ALA A O 1
ATOM 925 N N . ALA A 1 124 ? -12.305 -0.787 11.352 1.00 92.44 124 ALA A N 1
ATOM 926 C CA . ALA A 1 124 ? -13.325 0.242 11.514 1.00 92.44 124 ALA A CA 1
ATOM 927 C C . ALA A 1 124 ? -14.038 0.560 10.190 1.00 92.44 124 ALA A C 1
ATOM 929 O O . ALA A 1 124 ? -15.264 0.679 10.174 1.00 92.44 124 ALA A O 1
ATOM 930 N N . ALA A 1 125 ? -13.306 0.642 9.076 1.00 94.44 125 ALA A N 1
ATOM 931 C CA . ALA A 1 125 ? -13.876 0.846 7.748 1.00 94.44 125 ALA A CA 1
ATOM 932 C C . ALA A 1 125 ? -14.848 -0.280 7.375 1.00 94.44 125 ALA A C 1
ATOM 934 O O . ALA A 1 125 ? -15.952 -0.004 6.898 1.00 94.44 125 ALA A O 1
ATOM 935 N N . TRP A 1 126 ? -14.479 -1.534 7.652 1.00 92.62 126 TRP A N 1
ATOM 936 C CA . TRP A 1 126 ? -15.349 -2.689 7.431 1.00 92.62 126 TRP A CA 1
ATOM 937 C C . TRP A 1 126 ? -16.634 -2.612 8.270 1.00 92.62 126 TRP A C 1
ATOM 939 O O . TRP A 1 126 ? -17.728 -2.803 7.742 1.00 92.62 126 TRP A O 1
ATOM 949 N N . LEU A 1 127 ? -16.522 -2.249 9.553 1.00 90.19 127 LEU A N 1
ATOM 950 C CA . LEU A 1 127 ? -17.668 -2.102 10.458 1.00 90.19 127 LEU A CA 1
ATOM 951 C C . LEU A 1 127 ? -18.616 -0.966 10.038 1.00 90.19 127 LEU A C 1
ATOM 953 O O . LEU A 1 127 ? -19.836 -1.109 10.129 1.00 90.19 127 LEU A O 1
ATOM 957 N N . TRP A 1 128 ? -18.077 0.143 9.527 1.00 90.12 128 TRP A N 1
ATOM 958 C CA . TRP A 1 128 ? -18.873 1.280 9.053 1.00 90.12 128 TRP A CA 1
ATOM 959 C C . TRP A 1 128 ? -19.527 1.070 7.688 1.00 90.12 128 TRP A C 1
ATOM 961 O O . TRP A 1 128 ? -20.456 1.812 7.357 1.00 90.12 128 TRP A O 1
ATOM 971 N N . ARG A 1 129 ? -19.102 0.059 6.917 1.00 87.25 129 ARG A N 1
ATOM 972 C CA . ARG A 1 129 ? -19.568 -0.186 5.542 1.00 87.25 129 ARG A CA 1
ATOM 973 C C . ARG A 1 129 ? -21.093 -0.241 5.429 1.00 87.25 129 ARG A C 1
ATOM 975 O O . ARG A 1 129 ? -21.656 0.324 4.500 1.00 87.25 129 ARG A O 1
ATOM 982 N N . ASN A 1 130 ? -21.758 -0.872 6.397 1.00 84.00 130 ASN A N 1
ATOM 983 C CA . ASN A 1 130 ? -23.213 -1.067 6.377 1.00 84.00 130 ASN A CA 1
ATOM 984 C C . ASN A 1 130 ? -24.003 0.089 7.023 1.00 84.00 130 ASN A C 1
ATOM 986 O O . ASN A 1 130 ? -25.230 0.085 6.976 1.00 84.00 130 ASN A O 1
ATOM 990 N N . ILE A 1 131 ? -23.324 1.056 7.652 1.00 85.19 131 ILE A N 1
ATOM 991 C CA . ILE A 1 131 ? -23.960 2.160 8.390 1.00 85.19 131 ILE A CA 1
ATOM 992 C C . ILE A 1 131 ? -23.824 3.469 7.612 1.00 85.19 131 ILE A C 1
ATOM 994 O O . ILE A 1 131 ? -24.818 4.150 7.370 1.00 85.19 131 ILE A O 1
ATOM 998 N N . GLN A 1 132 ? -22.596 3.832 7.230 1.00 87.06 132 GLN A N 1
ATOM 999 C CA . GLN A 1 132 ? -22.299 5.075 6.523 1.00 87.06 132 GLN A CA 1
ATOM 1000 C C . GLN A 1 132 ? -21.116 4.873 5.574 1.00 87.06 132 GLN A C 1
ATOM 1002 O O . GLN A 1 132 ? -19.954 4.877 5.987 1.00 87.06 132 GLN A O 1
ATOM 1007 N N . LEU A 1 133 ? -21.423 4.759 4.279 1.00 84.88 133 LEU A N 1
ATOM 1008 C CA . LEU A 1 133 ? -20.431 4.516 3.230 1.00 84.88 133 LEU A CA 1
ATOM 1009 C C . LEU A 1 133 ? -19.321 5.575 3.230 1.00 84.88 133 LEU A C 1
ATOM 1011 O O . LEU A 1 133 ? -18.151 5.226 3.267 1.00 84.88 133 LEU A O 1
ATOM 1015 N N . GLN A 1 134 ? -19.658 6.865 3.297 1.00 88.88 134 GLN A N 1
ATOM 1016 C CA . GLN A 1 134 ? -18.653 7.940 3.280 1.00 88.88 134 GLN A CA 1
ATOM 1017 C C . GLN A 1 134 ? -17.616 7.814 4.412 1.00 88.88 134 GLN A C 1
ATOM 1019 O O . GLN A 1 134 ? -16.424 7.992 4.177 1.00 88.88 134 GLN A O 1
ATOM 1024 N N . GLY A 1 135 ? -18.052 7.455 5.627 1.00 86.94 135 GLY A N 1
ATOM 1025 C CA . GLY A 1 135 ? -17.149 7.252 6.764 1.00 86.94 135 GLY A CA 1
ATOM 1026 C C . GLY A 1 135 ? -16.243 6.033 6.578 1.00 86.94 135 GLY A C 1
ATOM 1027 O O . GLY A 1 135 ? -15.049 6.101 6.861 1.00 86.94 135 GLY A O 1
ATOM 1028 N N . SER A 1 136 ? -16.788 4.946 6.025 1.00 91.25 136 SER A N 1
ATOM 1029 C CA . SER A 1 136 ? -16.019 3.745 5.675 1.00 91.25 136 SER A CA 1
ATOM 1030 C C . SER A 1 136 ? -14.890 4.055 4.685 1.00 91.25 136 SER A C 1
ATOM 1032 O O . SER A 1 136 ? -13.763 3.611 4.885 1.00 91.25 136 SER A O 1
ATOM 1034 N N . TRP A 1 137 ? -15.150 4.886 3.672 1.00 92.00 137 TRP A N 1
ATOM 1035 C CA . TRP A 1 137 ? -14.152 5.247 2.662 1.00 92.00 137 TRP A CA 1
ATOM 1036 C C . TRP A 1 137 ? -13.007 6.084 3.234 1.00 92.00 137 TRP A C 1
ATOM 1038 O O . TRP A 1 137 ? -11.847 5.821 2.924 1.00 92.00 137 TRP A O 1
ATOM 1048 N N . VAL A 1 138 ? -13.312 7.052 4.104 1.00 94.19 138 VAL A N 1
ATOM 1049 C CA . VAL A 1 138 ? -12.286 7.856 4.791 1.00 94.19 138 VAL A CA 1
ATOM 1050 C C . VAL A 1 138 ? -11.410 6.971 5.678 1.00 94.19 138 VAL A C 1
ATOM 1052 O O . VAL A 1 138 ? -10.185 7.090 5.655 1.00 94.19 138 VAL A O 1
ATOM 1055 N N . LEU A 1 139 ? -12.025 6.048 6.422 1.00 94.06 139 LEU A N 1
ATOM 1056 C CA . LEU A 1 139 ? -11.304 5.108 7.280 1.00 94.06 139 LEU A CA 1
ATOM 1057 C C . LEU A 1 139 ? -10.453 4.122 6.467 1.00 94.06 139 LEU A C 1
ATOM 1059 O O . LEU A 1 139 ? -9.329 3.817 6.858 1.00 94.06 139 LEU A O 1
ATOM 1063 N N . LEU A 1 140 ? -10.943 3.662 5.316 1.00 95.06 140 LEU A N 1
ATOM 1064 C CA . LEU A 1 140 ? -10.178 2.805 4.413 1.00 95.06 140 LEU A CA 1
ATOM 1065 C C . LEU A 1 140 ? -8.971 3.556 3.850 1.00 95.06 140 LEU A C 1
ATOM 1067 O O . LEU A 1 140 ? -7.851 3.059 3.945 1.00 95.06 140 LEU A O 1
ATOM 1071 N N . ALA A 1 141 ? -9.178 4.765 3.321 1.00 94.94 141 ALA A N 1
ATOM 1072 C CA . ALA A 1 141 ? -8.105 5.586 2.770 1.00 94.94 141 ALA A CA 1
ATOM 1073 C C . ALA A 1 141 ? -7.030 5.889 3.825 1.00 94.94 141 ALA A C 1
ATOM 1075 O O . ALA A 1 141 ? -5.843 5.687 3.569 1.00 94.94 141 ALA A O 1
ATOM 1076 N N . GLY A 1 142 ? -7.435 6.291 5.035 1.00 95.50 142 GLY A N 1
ATOM 1077 C CA . GLY A 1 142 ? -6.508 6.496 6.148 1.00 95.50 142 GLY A CA 1
ATOM 1078 C C . GLY A 1 142 ? -5.784 5.209 6.548 1.00 95.50 142 GLY A C 1
ATOM 1079 O O . GLY A 1 142 ? -4.563 5.213 6.688 1.00 95.50 142 GLY A O 1
ATOM 1080 N N . GLY A 1 143 ? -6.501 4.084 6.633 1.00 95.75 143 GLY A N 1
ATOM 1081 C CA . GLY A 1 143 ? -5.919 2.771 6.912 1.00 95.75 143 GLY A CA 1
ATOM 1082 C C . GLY A 1 143 ? -4.835 2.378 5.906 1.00 95.75 143 GLY A C 1
ATOM 1083 O O . GLY A 1 143 ? -3.771 1.911 6.313 1.00 95.75 143 GLY A O 1
ATOM 1084 N N . LEU A 1 144 ? -5.048 2.631 4.612 1.00 95.69 144 LEU A N 1
ATOM 1085 C CA . LEU A 1 144 ? -4.048 2.392 3.565 1.00 95.69 144 LEU A CA 1
ATOM 1086 C C . LEU A 1 144 ? -2.843 3.334 3.675 1.00 95.69 144 LEU A C 1
ATOM 1088 O O . LEU A 1 144 ? -1.710 2.882 3.525 1.00 95.69 144 LEU A O 1
ATOM 1092 N N . ILE A 1 145 ? -3.057 4.618 3.980 1.00 95.88 145 ILE A N 1
ATOM 1093 C CA . ILE A 1 145 ? -1.961 5.577 4.205 1.00 95.88 145 ILE A CA 1
ATOM 1094 C C . ILE A 1 145 ? -1.088 5.111 5.376 1.00 95.88 145 ILE A C 1
ATOM 1096 O O . ILE A 1 145 ? 0.136 5.048 5.253 1.00 95.88 145 ILE A O 1
ATOM 1100 N N . PHE A 1 146 ? -1.704 4.711 6.490 1.00 95.75 146 PHE A N 1
ATOM 1101 C CA . PHE A 1 146 ? -0.973 4.174 7.638 1.00 95.75 146 PHE A CA 1
ATOM 1102 C C . PHE A 1 146 ? -0.269 2.856 7.310 1.00 95.75 146 PHE A C 1
ATOM 1104 O O . PHE A 1 146 ? 0.838 2.633 7.795 1.00 95.75 146 PHE A O 1
ATOM 1111 N N . TRP A 1 147 ? -0.844 2.022 6.436 1.00 96.62 147 TRP A N 1
ATOM 1112 C CA . TRP A 1 147 ? -0.175 0.815 5.950 1.00 96.62 147 TRP A CA 1
ATOM 1113 C C . TRP A 1 147 ? 1.112 1.158 5.197 1.00 96.62 147 TRP A C 1
ATOM 1115 O O . TRP A 1 147 ? 2.157 0.592 5.498 1.00 96.62 147 TRP A O 1
ATOM 1125 N N . ILE A 1 148 ? 1.076 2.131 4.277 1.00 94.75 148 ILE A N 1
ATOM 1126 C CA . ILE A 1 148 ? 2.265 2.585 3.531 1.00 94.75 148 ILE A CA 1
ATOM 1127 C C . ILE A 1 148 ? 3.344 3.099 4.490 1.00 94.75 148 ILE A C 1
ATOM 1129 O O . ILE A 1 148 ? 4.510 2.730 4.353 1.00 94.75 148 ILE A O 1
ATOM 1133 N N . ILE A 1 149 ? 2.968 3.895 5.494 1.00 94.00 149 ILE A N 1
ATOM 1134 C CA . ILE A 1 149 ? 3.912 4.386 6.510 1.00 94.00 149 ILE A CA 1
ATOM 1135 C C . ILE A 1 149 ? 4.526 3.211 7.289 1.00 94.00 149 ILE A C 1
ATOM 1137 O O . ILE A 1 149 ? 5.740 3.172 7.493 1.00 94.00 149 ILE A O 1
ATOM 1141 N N . ALA A 1 150 ? 3.725 2.209 7.660 1.00 94.31 150 ALA A N 1
ATOM 1142 C CA . ALA A 1 150 ? 4.228 0.998 8.302 1.00 94.31 150 ALA A CA 1
ATOM 1143 C C . ALA A 1 150 ? 5.199 0.217 7.394 1.00 94.31 150 ALA A C 1
ATOM 1145 O O . ALA A 1 150 ? 6.222 -0.265 7.883 1.00 94.31 150 ALA A O 1
ATOM 1146 N N . LEU A 1 151 ? 4.940 0.140 6.081 1.00 94.06 151 LEU A N 1
ATOM 1147 C CA . LEU A 1 151 ? 5.854 -0.482 5.113 1.00 94.06 151 LEU A CA 1
ATOM 1148 C C . LEU A 1 151 ? 7.195 0.255 5.029 1.00 94.06 151 LEU A C 1
ATOM 1150 O O . LEU A 1 151 ? 8.238 -0.397 4.966 1.00 94.06 151 LEU A O 1
ATOM 1154 N N . ILE A 1 152 ? 7.188 1.592 5.079 1.00 92.06 152 ILE A N 1
ATOM 1155 C CA . ILE A 1 152 ? 8.415 2.405 5.124 1.00 92.06 152 ILE A CA 1
ATOM 1156 C C . ILE A 1 152 ? 9.235 2.039 6.365 1.00 92.06 152 ILE A C 1
ATOM 1158 O O . ILE A 1 152 ? 10.420 1.723 6.248 1.00 92.06 152 ILE A O 1
ATOM 1162 N N . GLY A 1 153 ? 8.608 1.993 7.545 1.00 89.69 153 GLY A N 1
ATOM 1163 C CA . GLY A 1 153 ? 9.293 1.564 8.768 1.00 89.69 153 GLY A CA 1
ATOM 1164 C C . GLY A 1 153 ? 9.809 0.126 8.701 1.00 89.69 153 GLY A C 1
ATOM 1165 O O . GLY A 1 153 ? 10.883 -0.169 9.223 1.00 89.69 153 GLY A O 1
ATOM 1166 N N . ALA A 1 154 ? 9.063 -0.777 8.059 1.00 91.31 154 ALA A N 1
ATOM 1167 C CA . ALA A 1 154 ? 9.424 -2.189 7.971 1.00 91.31 154 ALA A CA 1
ATOM 1168 C C . ALA A 1 154 ? 10.642 -2.367 7.064 1.00 91.31 154 ALA A C 1
ATOM 1170 O O . ALA A 1 154 ? 11.580 -3.080 7.420 1.00 91.31 154 ALA A O 1
ATOM 1171 N N . SER A 1 155 ? 10.665 -1.637 5.950 1.00 90.31 155 SER A N 1
ATOM 1172 C CA . SER A 1 155 ? 11.815 -1.541 5.058 1.00 90.31 155 SER A CA 1
ATOM 1173 C C . SER A 1 155 ? 13.055 -1.014 5.798 1.00 90.31 155 SER A C 1
ATOM 1175 O O . SER A 1 155 ? 14.104 -1.660 5.789 1.00 90.31 155 SER A O 1
ATOM 1177 N N . GLN A 1 156 ? 12.920 0.080 6.558 1.00 89.19 156 GLN A N 1
ATOM 1178 C CA . GLN A 1 156 ? 14.010 0.632 7.379 1.00 89.19 156 GLN A CA 1
ATOM 1179 C C . GLN A 1 156 ? 14.543 -0.369 8.420 1.00 89.19 156 GLN A C 1
ATOM 1181 O O . GLN A 1 156 ? 15.751 -0.456 8.643 1.00 89.19 156 GLN A O 1
ATOM 1186 N N . LEU A 1 157 ? 13.656 -1.144 9.053 1.00 86.56 157 LEU A N 1
ATOM 1187 C CA . LEU A 1 157 ? 14.030 -2.130 10.068 1.00 86.56 157 LEU A CA 1
ATOM 1188 C C . LEU A 1 157 ? 14.819 -3.299 9.473 1.00 86.56 157 LEU A C 1
ATOM 1190 O O . LEU A 1 157 ? 15.831 -3.707 10.046 1.00 86.56 157 LEU A O 1
ATOM 1194 N N . VAL A 1 158 ? 14.366 -3.832 8.336 1.00 85.00 158 VAL A N 1
ATOM 1195 C CA . VAL A 1 158 ? 15.009 -4.972 7.661 1.00 85.00 158 VAL A CA 1
ATOM 1196 C C . VAL A 1 158 ? 16.391 -4.586 7.137 1.00 85.00 158 VAL A C 1
ATOM 1198 O O . VAL A 1 158 ? 17.337 -5.362 7.263 1.00 85.00 158 VAL A O 1
ATOM 1201 N N . LEU A 1 159 ? 16.528 -3.370 6.607 1.00 80.19 159 LEU A N 1
ATOM 1202 C CA . LEU A 1 159 ? 17.747 -2.917 5.941 1.00 80.19 159 LEU A CA 1
ATOM 1203 C C . LEU A 1 159 ? 18.817 -2.362 6.907 1.00 80.19 159 LEU A C 1
ATOM 1205 O O . LEU A 1 159 ? 19.935 -2.086 6.473 1.00 80.19 159 LEU A O 1
ATOM 1209 N N . LYS A 1 160 ? 18.514 -2.257 8.215 1.00 67.94 160 LYS A N 1
ATOM 1210 C CA . LYS A 1 160 ? 19.442 -2.024 9.354 1.00 67.94 160 LYS A CA 1
ATOM 1211 C C . LYS A 1 160 ? 20.496 -0.908 9.195 1.00 67.94 160 LYS A C 1
ATOM 1213 O O . LYS A 1 160 ? 21.493 -0.896 9.918 1.00 67.94 160 LYS A O 1
ATOM 1218 N N . LYS A 1 161 ? 20.288 0.061 8.308 1.00 60.00 161 LYS A N 1
ATOM 1219 C CA . LYS A 1 161 ? 21.144 1.243 8.126 1.00 60.00 161 LYS A CA 1
ATOM 1220 C C . LYS A 1 161 ? 20.266 2.474 7.895 1.00 60.00 161 LYS A C 1
ATOM 1222 O O . LYS A 1 161 ? 19.134 2.304 7.439 1.00 60.00 161 LYS A O 1
ATOM 1227 N N . PRO A 1 162 ? 20.761 3.699 8.163 1.00 53.44 162 PRO A N 1
ATOM 1228 C CA . PRO A 1 162 ? 20.196 4.907 7.567 1.00 53.44 162 PRO A CA 1
ATOM 1229 C C . PRO A 1 162 ? 20.469 4.818 6.060 1.00 53.44 162 PRO A C 1
ATOM 1231 O O . PRO A 1 162 ? 21.480 5.299 5.557 1.00 53.44 162 PRO A O 1
ATOM 1234 N N . ALA A 1 163 ? 19.666 4.002 5.388 1.00 53.94 163 ALA A N 1
ATOM 1235 C CA . ALA A 1 163 ? 19.869 3.613 4.014 1.00 53.94 163 ALA A CA 1
ATOM 1236 C C . ALA A 1 163 ? 19.474 4.776 3.112 1.00 53.94 163 ALA A C 1
ATOM 1238 O O . ALA A 1 163 ? 18.536 5.506 3.427 1.00 53.94 163 ALA A O 1
ATOM 1239 N N . SER A 1 164 ? 20.191 4.921 2.003 1.00 67.25 164 SER A N 1
ATOM 1240 C CA . SER A 1 164 ? 19.778 5.776 0.898 1.00 67.25 164 SER A CA 1
ATOM 1241 C C . SER A 1 164 ? 18.284 5.595 0.611 1.00 67.25 164 SER A C 1
ATOM 1243 O O . SER A 1 164 ? 17.762 4.476 0.672 1.00 67.25 164 SER A O 1
ATOM 1245 N N . ASP A 1 165 ? 17.600 6.694 0.292 1.00 75.38 165 ASP A N 1
ATOM 1246 C CA . ASP A 1 165 ? 16.149 6.714 0.074 1.00 75.38 165 ASP A CA 1
ATOM 1247 C C . ASP A 1 165 ? 15.684 5.643 -0.937 1.00 75.38 165 ASP A C 1
ATOM 1249 O O . ASP A 1 165 ? 14.606 5.064 -0.785 1.00 75.38 165 ASP A O 1
ATOM 1253 N N . SER A 1 166 ? 16.534 5.290 -1.910 1.00 79.12 166 SER A N 1
ATOM 1254 C CA . SER A 1 166 ? 16.286 4.228 -2.895 1.00 79.12 166 SER A CA 1
ATOM 1255 C C . SER A 1 166 ? 16.189 2.823 -2.304 1.00 79.12 166 SER A C 1
ATOM 1257 O O . SER A 1 166 ? 15.298 2.055 -2.676 1.00 79.12 166 SER A O 1
ATOM 1259 N N . LEU A 1 167 ? 17.040 2.477 -1.335 1.00 84.19 167 LEU A N 1
ATOM 1260 C CA . LEU A 1 167 ? 17.011 1.153 -0.716 1.00 84.19 167 LEU A CA 1
ATOM 1261 C C . LEU A 1 167 ? 15.720 0.975 0.093 1.00 84.19 167 LEU A C 1
ATOM 1263 O O . LEU A 1 167 ? 15.071 -0.070 0.003 1.00 84.19 167 LEU A O 1
ATOM 1267 N N . VAL A 1 168 ? 15.303 2.013 0.827 1.00 87.50 168 VAL A N 1
ATOM 1268 C CA . VAL A 1 168 ? 14.037 1.997 1.574 1.00 87.50 168 VAL A CA 1
ATOM 1269 C C . VAL A 1 168 ? 12.859 1.818 0.617 1.00 87.50 168 VAL A C 1
ATOM 1271 O O . VAL A 1 168 ? 11.989 0.979 0.874 1.00 87.50 168 VAL A O 1
ATOM 1274 N N . LEU A 1 169 ? 12.855 2.540 -0.505 1.00 89.62 169 LEU A N 1
ATOM 1275 C CA . LEU A 1 169 ? 11.806 2.450 -1.518 1.00 89.62 169 LEU A CA 1
ATOM 1276 C C . LEU A 1 169 ? 11.729 1.056 -2.164 1.00 89.62 169 LEU A C 1
ATOM 1278 O O . LEU A 1 169 ? 10.629 0.537 -2.356 1.00 89.62 169 LEU A O 1
ATOM 1282 N N . SER A 1 170 ? 12.871 0.399 -2.397 1.00 90.31 170 SER A N 1
ATOM 1283 C CA . SER A 1 170 ? 12.912 -0.980 -2.911 1.00 90.31 170 SER A CA 1
ATOM 1284 C C . SER A 1 170 ? 12.234 -1.977 -1.959 1.00 90.31 170 SER A C 1
ATOM 1286 O O . SER A 1 170 ? 11.420 -2.801 -2.383 1.00 90.31 170 SER A O 1
ATOM 1288 N N . GLY A 1 171 ? 12.477 -1.855 -0.648 1.00 90.44 171 GLY A N 1
ATOM 1289 C CA . GLY A 1 171 ? 11.808 -2.684 0.354 1.00 90.44 171 GLY A CA 1
ATOM 1290 C C . GLY A 1 171 ? 10.310 -2.386 0.454 1.00 90.44 171 GLY A C 1
ATOM 1291 O O . GLY A 1 171 ? 9.511 -3.313 0.589 1.00 90.44 171 GLY A O 1
ATOM 1292 N N . VAL A 1 172 ? 9.902 -1.119 0.306 1.00 93.44 172 VAL A N 1
ATOM 1293 C CA . VAL A 1 172 ? 8.479 -0.738 0.240 1.00 93.44 172 VAL A CA 1
ATOM 1294 C C . VAL A 1 172 ? 7.804 -1.373 -0.974 1.00 93.44 172 VAL A C 1
ATOM 1296 O O . VAL A 1 172 ? 6.720 -1.932 -0.823 1.00 93.44 172 VAL A O 1
ATOM 1299 N N . LEU A 1 173 ? 8.439 -1.352 -2.149 1.00 94.81 173 LEU A N 1
ATOM 1300 C CA . LEU A 1 173 ? 7.906 -1.985 -3.357 1.00 94.81 173 LEU A CA 1
ATOM 1301 C C . LEU A 1 173 ? 7.723 -3.500 -3.167 1.00 94.81 173 LEU A C 1
ATOM 1303 O O . LEU A 1 173 ? 6.656 -4.035 -3.478 1.00 94.81 173 LEU A O 1
ATOM 1307 N N . ALA A 1 174 ? 8.724 -4.183 -2.604 1.00 93.88 174 ALA A N 1
ATOM 1308 C CA . ALA A 1 174 ? 8.655 -5.619 -2.331 1.00 93.88 174 ALA A CA 1
ATOM 1309 C C . ALA A 1 174 ? 7.530 -5.970 -1.339 1.00 93.88 174 ALA A C 1
ATOM 1311 O O . ALA A 1 174 ? 6.727 -6.874 -1.588 1.00 93.88 174 ALA A O 1
ATOM 1312 N N . LEU A 1 175 ? 7.423 -5.232 -0.230 1.00 94.56 175 LEU A N 1
ATOM 1313 C CA . LEU A 1 175 ? 6.374 -5.452 0.768 1.00 94.56 175 LEU A CA 1
ATOM 1314 C C . LEU A 1 175 ? 4.982 -5.064 0.249 1.00 94.56 175 LEU A C 1
ATOM 1316 O O . LEU A 1 175 ? 3.995 -5.710 0.612 1.00 94.56 175 LEU A O 1
ATOM 1320 N N . MET A 1 176 ? 4.883 -4.053 -0.618 1.00 95.88 176 MET A N 1
ATOM 1321 C CA . MET A 1 176 ? 3.635 -3.686 -1.289 1.00 95.88 176 MET A CA 1
ATOM 1322 C C . MET A 1 176 ? 3.171 -4.815 -2.210 1.00 95.88 176 MET A C 1
ATOM 1324 O O . MET A 1 176 ? 2.012 -5.215 -2.131 1.00 95.88 176 MET A O 1
ATOM 1328 N N . ALA A 1 177 ? 4.073 -5.400 -3.007 1.00 95.00 177 ALA A N 1
ATOM 1329 C CA . ALA A 1 177 ? 3.752 -6.541 -3.867 1.00 95.00 177 ALA A CA 1
ATOM 1330 C C . ALA A 1 177 ? 3.166 -7.719 -3.065 1.00 95.00 177 ALA A C 1
ATOM 133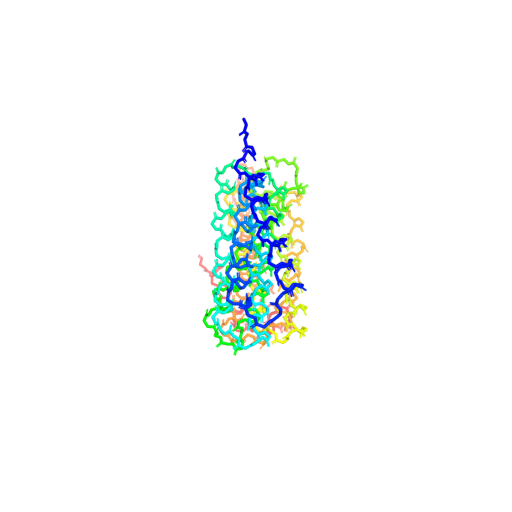2 O O . ALA A 1 177 ? 2.199 -8.340 -3.502 1.00 95.00 177 ALA A O 1
ATOM 1333 N N . ILE A 1 178 ? 3.681 -7.983 -1.859 1.00 94.25 178 ILE A N 1
ATOM 1334 C CA . ILE A 1 178 ? 3.129 -8.998 -0.944 1.00 94.25 178 ILE A CA 1
ATOM 1335 C C . ILE A 1 178 ? 1.773 -8.553 -0.365 1.00 94.25 178 ILE A C 1
ATOM 1337 O O . ILE A 1 178 ? 0.819 -9.334 -0.333 1.00 94.25 178 ILE A O 1
ATOM 1341 N N . SER A 1 179 ? 1.663 -7.294 0.067 1.00 94.56 179 SER A N 1
ATOM 1342 C CA . SER A 1 179 ? 0.449 -6.731 0.684 1.00 94.56 179 SER A CA 1
ATOM 1343 C C . SER A 1 179 ? -0.758 -6.786 -0.252 1.00 94.56 179 SER A C 1
ATOM 1345 O O . SER A 1 179 ? -1.857 -7.134 0.170 1.00 94.56 179 SER A O 1
ATOM 1347 N N . VAL A 1 180 ? -0.534 -6.519 -1.536 1.00 94.06 180 VAL A N 1
ATOM 1348 C CA . VAL A 1 180 ? -1.522 -6.573 -2.620 1.00 94.06 180 VAL A CA 1
ATOM 1349 C C . VAL A 1 180 ? -2.191 -7.950 -2.713 1.00 94.06 180 VAL A C 1
ATOM 1351 O O . VAL A 1 180 ? -3.416 -8.040 -2.820 1.00 94.06 180 VAL A O 1
ATOM 1354 N N . TRP A 1 181 ? -1.417 -9.035 -2.602 1.00 93.31 181 TRP A N 1
ATOM 1355 C CA . TRP A 1 181 ? -1.971 -10.392 -2.551 1.00 93.31 181 TRP A CA 1
ATOM 1356 C C . TRP A 1 181 ? -2.759 -10.646 -1.267 1.00 93.31 181 TRP A C 1
ATOM 1358 O O . TRP A 1 181 ? -3.820 -11.270 -1.314 1.00 93.31 181 TRP A O 1
ATOM 1368 N N . GLY A 1 182 ? -2.277 -10.126 -0.136 1.00 91.88 182 GLY A N 1
ATOM 1369 C CA . GLY A 1 182 ? -2.997 -10.163 1.135 1.00 91.88 182 GLY A CA 1
ATOM 1370 C C . GLY A 1 182 ? -4.370 -9.496 1.033 1.00 91.88 182 GLY A C 1
ATOM 1371 O O . GLY A 1 182 ? -5.381 -10.116 1.367 1.00 91.88 182 GLY A O 1
ATOM 1372 N N . TRP A 1 183 ? -4.427 -8.277 0.492 1.00 92.25 183 TRP A N 1
ATOM 1373 C CA . TRP A 1 183 ? -5.680 -7.552 0.273 1.00 92.25 183 TRP A CA 1
ATOM 1374 C C . TRP A 1 183 ? -6.616 -8.296 -0.666 1.00 92.25 183 TRP A C 1
ATOM 1376 O O . TRP A 1 183 ? -7.790 -8.407 -0.341 1.00 92.25 183 TRP A O 1
ATOM 1386 N N . ARG A 1 184 ? -6.109 -8.888 -1.753 1.00 91.88 184 ARG A N 1
ATOM 1387 C CA . ARG A 1 184 ? -6.917 -9.693 -2.683 1.00 91.88 184 ARG A CA 1
ATOM 1388 C C . ARG A 1 184 ? -7.533 -10.935 -2.022 1.00 91.88 184 ARG A C 1
ATOM 1390 O O . ARG A 1 184 ? -8.665 -11.310 -2.315 1.00 91.88 184 ARG A O 1
ATOM 1397 N N . ILE A 1 185 ? -6.795 -11.611 -1.141 1.00 91.50 185 ILE A N 1
ATOM 1398 C CA . ILE A 1 185 ? -7.311 -12.788 -0.420 1.00 91.50 185 ILE A CA 1
ATOM 1399 C C . ILE A 1 185 ? -8.366 -12.358 0.607 1.00 91.50 185 ILE A C 1
ATOM 1401 O O . ILE A 1 185 ? -9.424 -12.982 0.709 1.00 91.50 185 ILE A O 1
ATOM 1405 N N . VAL A 1 186 ? -8.090 -11.295 1.363 1.00 90.69 186 VAL A N 1
ATOM 1406 C CA . VAL A 1 186 ? -9.002 -10.773 2.391 1.00 90.69 186 VAL A CA 1
ATOM 1407 C C . VAL A 1 186 ? -10.266 -10.182 1.763 1.00 90.69 186 VAL A C 1
ATOM 1409 O O . VAL A 1 186 ? -11.361 -10.460 2.252 1.00 90.69 186 VAL A O 1
ATOM 1412 N N . SER A 1 187 ? -10.145 -9.441 0.657 1.00 90.62 187 SER A N 1
ATOM 1413 C CA . SER A 1 187 ? -11.277 -8.874 -0.084 1.00 90.62 187 SER A CA 1
ATOM 1414 C C . SER A 1 187 ? -12.210 -9.972 -0.592 1.00 90.62 187 SER A C 1
ATOM 1416 O O . SER A 1 187 ? -13.424 -9.869 -0.408 1.00 90.62 187 SER A O 1
ATOM 1418 N N . GLY A 1 188 ? -11.652 -11.064 -1.128 1.00 87.25 188 GLY A N 1
ATOM 1419 C CA . GLY A 1 188 ? -12.413 -12.233 -1.567 1.00 87.25 188 GLY A CA 1
ATOM 1420 C C . GLY A 1 188 ? -13.132 -12.949 -0.421 1.00 87.25 188 GLY A C 1
ATOM 1421 O O . GLY A 1 188 ? -14.295 -13.317 -0.565 1.00 87.25 188 GLY A O 1
ATOM 1422 N N . ARG A 1 189 ? -12.484 -13.104 0.744 1.00 90.56 189 ARG A N 1
ATOM 1423 C CA . ARG A 1 189 ? -13.097 -13.752 1.922 1.00 90.56 189 ARG A CA 1
ATOM 1424 C C . ARG A 1 189 ? -14.202 -12.920 2.568 1.00 90.56 189 ARG A C 1
ATOM 1426 O O . ARG A 1 189 ? -15.167 -13.487 3.067 1.00 90.56 189 ARG A O 1
ATOM 1433 N N . LEU A 1 190 ? -14.055 -11.596 2.582 1.00 87.94 190 LEU A N 1
ATOM 1434 C CA . LEU A 1 190 ? -15.002 -10.677 3.222 1.00 87.94 190 LEU A CA 1
ATOM 1435 C C . LEU A 1 190 ? -16.040 -10.093 2.249 1.00 87.94 190 LEU A C 1
ATOM 1437 O O . LEU A 1 190 ? -16.844 -9.256 2.667 1.00 87.94 190 LEU A O 1
ATOM 1441 N N . ALA A 1 191 ? -16.012 -10.496 0.970 1.00 87.19 191 ALA A N 1
ATOM 1442 C CA . ALA A 1 191 ? -16.777 -9.873 -0.114 1.00 87.19 191 ALA A CA 1
ATOM 1443 C C . ALA A 1 191 ? -16.688 -8.335 -0.040 1.00 87.19 191 ALA A C 1
ATOM 1445 O O . ALA A 1 191 ? -17.694 -7.619 0.007 1.00 87.19 191 ALA A O 1
ATOM 1446 N N . TRP A 1 192 ? -15.458 -7.833 0.095 1.00 87.88 192 TRP A N 1
ATOM 1447 C CA . TRP A 1 192 ? -15.172 -6.427 0.345 1.00 87.88 192 TRP A CA 1
ATOM 1448 C C . TRP A 1 192 ? -14.549 -5.777 -0.890 1.00 87.88 192 TRP A C 1
ATOM 1450 O O . TRP A 1 192 ? -13.332 -5.774 -1.060 1.00 87.88 192 TRP A O 1
ATOM 1460 N N . TRP A 1 193 ? -15.408 -5.230 -1.753 1.00 85.38 193 TRP A N 1
ATOM 1461 C CA . TRP A 1 193 ? -14.991 -4.675 -3.040 1.00 85.38 193 TRP A CA 1
ATOM 1462 C C . TRP A 1 193 ? -14.101 -3.434 -2.890 1.00 85.38 193 TRP A C 1
ATOM 1464 O O . TRP A 1 193 ? -13.138 -3.299 -3.639 1.00 85.38 193 TRP A O 1
ATOM 1474 N N . GLU A 1 194 ? -14.353 -2.561 -1.906 1.00 89.00 194 GLU A N 1
ATOM 1475 C CA . GLU A 1 194 ? -13.547 -1.348 -1.716 1.00 89.00 194 GLU A CA 1
ATOM 1476 C C . GLU A 1 194 ? -12.086 -1.693 -1.388 1.00 89.00 194 GLU A C 1
ATOM 1478 O O . GLU A 1 194 ? -11.167 -1.053 -1.894 1.00 89.00 194 GLU A O 1
ATOM 1483 N N . LEU A 1 195 ? -11.859 -2.742 -0.585 1.00 90.06 195 LEU A N 1
ATOM 1484 C CA . LEU A 1 195 ? -10.512 -3.226 -0.275 1.00 90.06 195 LEU A CA 1
ATOM 1485 C C . LEU A 1 195 ? -9.845 -3.889 -1.488 1.00 90.06 195 LEU A C 1
ATOM 1487 O O . LEU A 1 195 ? -8.625 -3.817 -1.626 1.00 90.06 195 LEU A O 1
ATOM 1491 N N . ASP A 1 196 ? -10.624 -4.517 -2.372 1.00 90.00 196 ASP A N 1
ATOM 1492 C CA . ASP A 1 196 ? -10.095 -5.134 -3.590 1.00 90.00 196 ASP A CA 1
ATOM 1493 C C . ASP A 1 196 ? -9.472 -4.098 -4.535 1.00 90.00 196 ASP A C 1
ATOM 1495 O O . ASP A 1 196 ? -8.447 -4.369 -5.155 1.00 90.00 196 ASP A O 1
ATOM 1499 N N . VAL A 1 197 ? -10.019 -2.879 -4.592 1.00 90.62 197 VAL A N 1
ATOM 1500 C CA . VAL A 1 197 ? -9.456 -1.784 -5.403 1.00 90.62 197 VAL A CA 1
ATOM 1501 C C . VAL A 1 197 ? -8.051 -1.392 -4.928 1.00 90.62 197 VAL A C 1
ATOM 1503 O O . VAL A 1 197 ? -7.207 -1.023 -5.747 1.00 90.62 197 VAL A O 1
ATOM 1506 N N . SER A 1 198 ? -7.747 -1.548 -3.637 1.00 92.50 198 SER A N 1
ATOM 1507 C CA . SER A 1 198 ? -6.445 -1.201 -3.049 1.00 92.50 198 SER A CA 1
ATOM 1508 C C . SER A 1 198 ? -5.272 -1.962 -3.672 1.00 92.50 198 SER A C 1
ATOM 1510 O O . SER A 1 198 ? -4.143 -1.478 -3.654 1.00 92.50 198 SER A O 1
ATOM 1512 N N . LYS A 1 199 ? -5.511 -3.127 -4.289 1.00 92.50 199 LYS A N 1
ATOM 1513 C CA . LYS A 1 199 ? -4.469 -3.903 -4.985 1.00 92.50 199 LYS A CA 1
ATOM 1514 C C . LYS A 1 199 ? -3.806 -3.117 -6.128 1.00 92.50 199 LYS A C 1
ATOM 1516 O O . LYS A 1 199 ? -2.642 -3.352 -6.448 1.00 92.50 199 LYS A O 1
ATOM 1521 N N . TRP A 1 200 ? -4.508 -2.132 -6.693 1.00 93.25 200 TRP A N 1
ATOM 1522 C CA . TRP A 1 200 ? -3.991 -1.257 -7.747 1.00 93.25 200 TRP A CA 1
ATOM 1523 C C . TRP A 1 200 ? -3.026 -0.178 -7.243 1.00 93.25 200 TRP A C 1
ATOM 1525 O O . TRP A 1 200 ? -2.370 0.451 -8.071 1.00 93.25 200 TRP A O 1
ATOM 1535 N N . LEU A 1 201 ? -2.841 -0.011 -5.922 1.00 93.94 201 LEU A N 1
ATOM 1536 C CA . LEU A 1 201 ? -1.776 0.845 -5.376 1.00 93.94 201 LEU A CA 1
ATOM 1537 C C . LEU A 1 201 ? -0.370 0.390 -5.802 1.00 93.94 201 LEU A C 1
ATOM 1539 O O . LEU A 1 201 ? 0.559 1.192 -5.759 1.00 93.94 201 LEU A O 1
ATOM 1543 N N . LEU A 1 202 ? -0.210 -0.848 -6.284 1.00 95.12 202 LEU A N 1
ATOM 1544 C CA . LEU A 1 202 ? 1.056 -1.316 -6.842 1.00 95.12 202 LEU A CA 1
ATOM 1545 C C . LEU A 1 202 ? 1.543 -0.442 -8.013 1.00 95.12 202 LEU A C 1
ATOM 1547 O O . LEU A 1 202 ? 2.742 -0.218 -8.130 1.00 95.12 202 LEU A O 1
ATOM 1551 N N . TRP A 1 203 ? 0.640 0.088 -8.850 1.00 95.19 203 TRP A N 1
ATOM 1552 C CA . TRP A 1 203 ? 0.997 0.932 -10.001 1.00 95.19 203 TRP A CA 1
ATOM 1553 C C . TRP A 1 203 ? 1.691 2.235 -9.596 1.00 95.19 203 TRP A C 1
ATOM 1555 O O . TRP A 1 203 ? 2.819 2.452 -10.038 1.00 95.19 203 TRP A O 1
ATOM 1565 N N . PRO A 1 204 ? 1.087 3.099 -8.754 1.00 95.88 204 PRO A N 1
ATOM 1566 C CA . PRO A 1 204 ? 1.770 4.307 -8.309 1.00 95.88 204 PRO A CA 1
ATOM 1567 C C . PRO A 1 204 ? 3.047 3.990 -7.521 1.00 95.88 204 PRO A C 1
ATOM 1569 O O . PRO A 1 204 ? 4.021 4.722 -7.662 1.00 95.88 204 PRO A O 1
ATOM 1572 N N . THR A 1 205 ? 3.111 2.889 -6.756 1.00 94.44 205 THR A N 1
ATOM 1573 C CA . THR A 1 205 ? 4.360 2.486 -6.078 1.00 94.44 205 THR A CA 1
ATOM 1574 C C . THR A 1 205 ? 5.467 2.108 -7.071 1.00 94.44 205 THR A C 1
ATOM 1576 O O . THR A 1 205 ? 6.602 2.549 -6.898 1.00 94.44 205 THR A O 1
ATOM 1579 N N . MET A 1 206 ? 5.152 1.351 -8.129 1.00 95.94 206 MET A N 1
ATOM 1580 C CA . MET A 1 206 ? 6.102 1.046 -9.209 1.00 95.94 206 MET A CA 1
ATOM 1581 C C . MET A 1 206 ? 6.564 2.317 -9.927 1.00 95.94 206 MET A C 1
ATOM 1583 O O . MET A 1 206 ? 7.757 2.480 -10.161 1.00 95.94 206 MET A O 1
ATOM 1587 N N . LEU A 1 207 ? 5.647 3.242 -10.224 1.00 95.38 207 LEU A N 1
ATOM 1588 C CA . LEU A 1 207 ? 5.985 4.498 -10.892 1.00 95.38 207 LEU A CA 1
ATOM 1589 C C . LEU A 1 207 ? 6.935 5.356 -10.045 1.00 95.38 207 LEU A C 1
ATOM 1591 O O . LEU A 1 207 ? 7.930 5.854 -10.562 1.00 95.38 207 LEU A O 1
ATOM 1595 N N . VAL A 1 208 ? 6.664 5.501 -8.743 1.00 93.88 208 VAL A N 1
ATOM 1596 C CA . VAL A 1 208 ? 7.537 6.253 -7.825 1.00 93.88 208 VAL A CA 1
ATOM 1597 C C . VAL A 1 208 ? 8.919 5.602 -7.720 1.00 93.88 208 VAL A C 1
ATOM 1599 O O . VAL A 1 208 ? 9.919 6.317 -7.765 1.00 93.88 208 VAL A O 1
ATOM 1602 N N . MET A 1 209 ? 8.996 4.265 -7.645 1.00 92.25 209 MET A N 1
ATOM 1603 C CA . MET A 1 209 ? 10.278 3.546 -7.673 1.00 92.25 209 MET A CA 1
ATOM 1604 C C . MET A 1 209 ? 11.051 3.824 -8.963 1.00 92.25 209 MET A C 1
ATOM 1606 O O . MET A 1 209 ? 12.222 4.191 -8.907 1.00 92.25 209 MET A O 1
ATOM 1610 N N . LEU A 1 210 ? 10.388 3.706 -10.115 1.00 93.31 210 LEU A N 1
ATOM 1611 C CA . LEU A 1 210 ? 11.008 3.933 -11.416 1.00 93.31 210 LEU A CA 1
ATOM 1612 C C . LEU A 1 210 ? 11.538 5.366 -11.553 1.00 93.31 210 LEU A C 1
ATOM 1614 O O . LEU A 1 210 ? 12.687 5.557 -11.933 1.00 93.31 210 LEU A O 1
ATOM 1618 N N . LEU A 1 211 ? 10.737 6.374 -11.194 1.00 92.88 211 LEU A N 1
ATOM 1619 C CA . LEU A 1 211 ? 11.160 7.778 -11.243 1.00 92.88 211 LEU A CA 1
ATOM 1620 C C . LEU A 1 211 ? 12.338 8.056 -10.300 1.00 92.88 211 LEU A C 1
ATOM 1622 O O . LEU A 1 211 ? 13.249 8.802 -10.657 1.00 92.88 211 LEU A O 1
ATOM 1626 N N . SER A 1 212 ? 12.351 7.430 -9.120 1.00 90.38 212 SER A N 1
ATOM 1627 C CA . SER A 1 212 ? 13.483 7.524 -8.196 1.00 90.38 212 SER A CA 1
ATOM 1628 C C . SER A 1 212 ? 14.756 6.906 -8.783 1.00 90.38 212 SER A C 1
ATOM 1630 O O . SER A 1 212 ? 15.821 7.502 -8.644 1.00 90.38 212 SER A O 1
ATOM 1632 N N . GLN A 1 213 ? 14.666 5.744 -9.437 1.00 90.06 213 GLN A N 1
ATOM 1633 C CA . GLN A 1 213 ? 15.815 5.092 -10.081 1.00 90.06 213 GLN A CA 1
ATOM 1634 C C . GLN A 1 213 ? 16.323 5.877 -11.296 1.00 90.06 213 GLN A C 1
ATOM 1636 O O . GLN A 1 213 ? 17.532 6.000 -11.473 1.00 90.06 213 GLN A O 1
ATOM 1641 N N . ILE A 1 214 ? 15.416 6.472 -12.080 1.00 90.88 214 ILE A N 1
ATOM 1642 C CA . ILE A 1 214 ? 15.760 7.373 -13.191 1.00 90.88 214 ILE A CA 1
ATOM 1643 C C . ILE A 1 214 ? 16.518 8.599 -12.687 1.00 90.88 214 ILE A C 1
ATOM 1645 O O . ILE A 1 214 ? 17.560 8.944 -13.233 1.00 90.88 214 ILE A O 1
ATOM 1649 N N . SER A 1 215 ? 16.041 9.223 -11.609 1.00 89.31 215 SER A N 1
ATOM 1650 C CA . SER A 1 215 ? 16.720 10.368 -10.989 1.00 89.31 215 SER A CA 1
ATOM 1651 C C . SER A 1 215 ? 18.148 10.024 -10.537 1.00 89.31 215 SER A C 1
ATOM 1653 O O . SER A 1 215 ? 19.067 10.829 -10.675 1.00 89.31 215 SER A O 1
ATOM 1655 N N . GLN A 1 216 ? 18.351 8.801 -10.042 1.00 84.75 216 GLN A N 1
ATOM 1656 C CA . GLN A 1 216 ? 19.635 8.337 -9.511 1.00 84.75 216 GLN A CA 1
ATOM 1657 C C . GLN A 1 216 ? 20.563 7.709 -10.562 1.00 84.75 216 GLN A C 1
ATOM 1659 O O . GLN A 1 216 ? 21.695 7.403 -10.218 1.00 84.75 216 GLN A O 1
ATOM 1664 N N . HIS A 1 217 ? 20.126 7.552 -11.818 1.00 82.69 217 HIS A N 1
ATOM 1665 C CA . HIS A 1 217 ? 20.876 6.856 -12.879 1.00 82.69 217 HIS A CA 1
ATOM 1666 C C . HIS A 1 217 ? 21.236 5.397 -12.527 1.00 82.69 217 HIS A C 1
ATOM 1668 O O . HIS A 1 217 ? 22.233 4.851 -12.987 1.00 82.69 217 HIS A O 1
ATOM 1674 N N . GLU A 1 218 ? 20.410 4.744 -11.703 1.00 79.06 218 GLU A N 1
ATOM 1675 C CA . GLU A 1 218 ? 20.651 3.384 -11.208 1.00 79.06 218 GLU A CA 1
ATOM 1676 C C . GLU A 1 218 ? 19.403 2.513 -11.408 1.00 79.06 218 GLU A C 1
ATOM 1678 O O . GLU A 1 218 ? 18.693 2.175 -10.457 1.00 79.06 218 GLU A O 1
ATOM 1683 N N . ILE A 1 219 ? 19.110 2.134 -12.659 1.00 77.25 219 ILE A N 1
ATOM 1684 C CA . ILE A 1 219 ? 18.059 1.142 -12.940 1.00 77.25 219 ILE A CA 1
ATOM 1685 C C . ILE A 1 219 ? 18.648 -0.259 -12.790 1.00 77.25 219 ILE A C 1
ATOM 1687 O O . ILE A 1 219 ? 18.317 -0.941 -11.823 1.00 77.25 219 ILE A O 1
ATOM 1691 N N . PHE A 1 220 ? 19.569 -0.697 -13.655 1.00 70.94 220 PHE A N 1
ATOM 1692 C CA . PHE A 1 220 ? 20.180 -2.032 -13.512 1.00 70.94 220 PHE A CA 1
ATOM 1693 C C . PHE A 1 220 ? 21.381 -2.067 -12.556 1.00 70.94 220 PHE A C 1
ATOM 1695 O O . PHE A 1 220 ? 21.632 -3.100 -11.929 1.00 70.94 220 PHE A O 1
ATOM 1702 N N . ALA A 1 221 ? 22.055 -0.931 -12.357 1.00 68.06 221 ALA A N 1
ATOM 1703 C CA . ALA A 1 221 ? 23.192 -0.799 -11.442 1.00 68.06 221 ALA A CA 1
ATOM 1704 C C . ALA A 1 221 ? 22.815 -0.900 -9.947 1.00 68.06 221 ALA A C 1
ATOM 1706 O O . ALA A 1 221 ? 23.682 -1.158 -9.114 1.00 68.06 221 ALA A O 1
ATOM 1707 N N . ALA A 1 222 ? 21.525 -0.800 -9.597 1.00 64.94 222 ALA A N 1
ATOM 1708 C CA . ALA A 1 222 ? 21.035 -0.814 -8.213 1.00 64.94 222 ALA A CA 1
ATOM 1709 C C . ALA A 1 222 ? 21.184 -2.169 -7.472 1.00 64.94 222 ALA A C 1
ATOM 1711 O O . ALA A 1 222 ? 20.749 -2.322 -6.322 1.00 64.94 222 ALA A O 1
ATOM 1712 N N . GLY A 1 223 ? 21.792 -3.179 -8.109 1.00 79.44 223 GLY A N 1
ATOM 1713 C CA . GLY A 1 223 ? 22.183 -4.449 -7.495 1.00 79.44 223 GLY A CA 1
ATOM 1714 C C . GLY A 1 223 ? 21.020 -5.171 -6.807 1.00 79.44 223 GLY A C 1
ATOM 1715 O O . GLY A 1 223 ? 20.039 -5.553 -7.444 1.00 79.44 223 GLY A O 1
ATOM 1716 N N . TRP A 1 224 ? 21.117 -5.349 -5.485 1.00 77.81 224 TRP A N 1
ATOM 1717 C CA . TRP A 1 224 ? 20.111 -6.047 -4.670 1.00 77.81 224 TRP A CA 1
ATOM 1718 C C . TRP A 1 224 ? 18.730 -5.371 -4.659 1.00 77.81 224 TRP A C 1
ATOM 1720 O O . TRP A 1 224 ? 17.729 -6.053 -4.439 1.00 77.81 224 TRP A O 1
ATOM 1730 N N . GLN A 1 225 ? 18.644 -4.064 -4.928 1.00 81.62 225 GLN A N 1
ATOM 1731 C CA . GLN A 1 225 ? 17.368 -3.335 -4.963 1.00 81.62 225 GLN A CA 1
ATOM 1732 C C . GLN A 1 225 ? 16.453 -3.840 -6.087 1.00 81.62 225 GLN A C 1
ATOM 1734 O O . GLN A 1 225 ? 15.230 -3.857 -5.938 1.00 81.62 225 GLN A O 1
ATOM 1739 N N . ASN A 1 226 ? 17.038 -4.345 -7.176 1.00 86.00 226 ASN A N 1
ATOM 1740 C CA . ASN A 1 226 ? 16.293 -4.853 -8.327 1.00 86.00 226 ASN A CA 1
ATOM 1741 C C . ASN A 1 226 ? 15.550 -6.161 -8.054 1.00 86.00 226 ASN A C 1
ATOM 1743 O O . ASN A 1 226 ? 14.628 -6.519 -8.790 1.00 86.00 226 ASN A O 1
ATOM 1747 N N . LEU A 1 227 ? 15.859 -6.845 -6.950 1.00 87.44 227 LEU A N 1
ATOM 1748 C CA . LEU A 1 227 ? 15.063 -7.989 -6.511 1.00 87.44 227 LEU A CA 1
ATOM 1749 C C . LEU A 1 227 ? 13.620 -7.594 -6.170 1.00 87.44 227 LEU A C 1
ATOM 1751 O O . LEU A 1 227 ? 12.719 -8.421 -6.308 1.00 87.44 227 LEU A O 1
ATOM 1755 N N . ALA A 1 228 ? 13.368 -6.335 -5.797 1.00 89.81 228 ALA A N 1
ATOM 1756 C CA . ALA A 1 228 ? 12.010 -5.843 -5.581 1.00 89.81 228 ALA A CA 1
ATOM 1757 C C . ALA A 1 228 ? 11.166 -5.916 -6.867 1.00 89.81 228 ALA A C 1
ATOM 1759 O O . ALA A 1 228 ? 10.004 -6.324 -6.821 1.00 89.81 228 ALA A O 1
ATOM 1760 N N . TRP A 1 229 ? 11.761 -5.616 -8.026 1.00 91.69 229 TRP A N 1
ATOM 1761 C CA . TRP A 1 229 ? 11.100 -5.728 -9.330 1.00 91.69 229 TRP A CA 1
ATOM 1762 C C . TRP A 1 229 ? 10.786 -7.177 -9.712 1.00 91.69 229 TRP A C 1
ATOM 1764 O O . TRP A 1 229 ? 9.746 -7.432 -10.321 1.00 91.69 229 TRP A O 1
ATOM 1774 N N . CYS A 1 230 ? 11.611 -8.135 -9.276 1.00 91.25 230 CYS A N 1
ATOM 1775 C CA . CYS A 1 230 ? 11.351 -9.566 -9.463 1.00 91.25 230 CYS A CA 1
ATOM 1776 C C . CYS A 1 230 ? 10.101 -10.047 -8.708 1.00 91.25 230 CYS A C 1
ATOM 1778 O O . CYS A 1 230 ? 9.520 -11.060 -9.083 1.00 91.25 230 CYS A O 1
ATOM 1780 N N . LEU A 1 231 ? 9.660 -9.328 -7.671 1.00 92.06 231 LEU A N 1
ATOM 1781 C CA . LEU A 1 231 ? 8.385 -9.578 -6.992 1.00 92.06 231 LEU A CA 1
ATOM 1782 C C . LEU A 1 231 ? 7.253 -8.721 -7.576 1.00 92.06 231 LEU A C 1
ATOM 1784 O O . LEU A 1 231 ? 6.144 -9.217 -7.783 1.00 92.06 231 LEU A O 1
ATOM 1788 N N . ALA A 1 232 ? 7.529 -7.448 -7.864 1.00 94.19 232 ALA A N 1
ATOM 1789 C CA . ALA A 1 232 ? 6.524 -6.489 -8.309 1.00 94.19 232 ALA A CA 1
ATOM 1790 C C . ALA A 1 232 ? 6.006 -6.764 -9.728 1.00 94.19 232 ALA A C 1
ATOM 1792 O O . ALA A 1 232 ? 4.793 -6.746 -9.931 1.00 94.19 232 ALA A O 1
ATOM 1793 N N . LEU A 1 233 ? 6.880 -7.066 -10.699 1.00 94.25 233 LEU A N 1
ATOM 1794 C CA . LEU A 1 233 ? 6.465 -7.30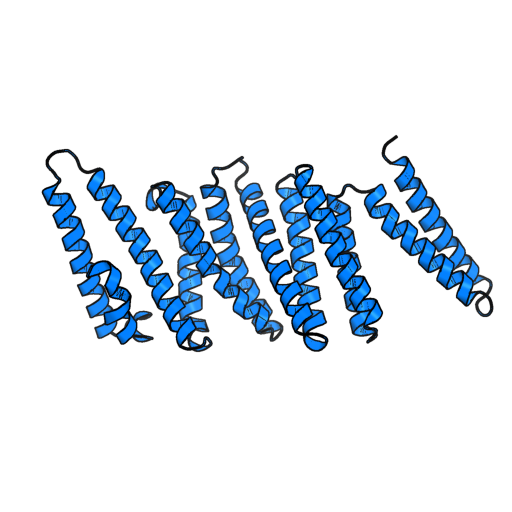3 -12.088 1.00 94.25 233 LEU A CA 1
ATOM 1795 C C . LEU A 1 233 ? 5.602 -8.566 -12.231 1.00 94.25 233 LEU A C 1
ATOM 1797 O O . LEU A 1 233 ? 4.538 -8.470 -12.849 1.00 94.25 233 LEU A O 1
ATOM 1801 N N . PRO A 1 234 ? 5.953 -9.726 -11.632 1.00 95.19 234 PRO A N 1
ATOM 1802 C CA . PRO A 1 234 ? 5.059 -10.881 -11.652 1.00 95.19 234 PRO A CA 1
ATOM 1803 C C . PRO A 1 234 ? 3.742 -10.625 -10.920 1.00 95.19 234 PRO A C 1
ATOM 1805 O O . PRO A 1 234 ? 2.699 -11.075 -11.388 1.00 95.19 234 PRO A O 1
ATOM 1808 N N . ALA A 1 235 ? 3.756 -9.877 -9.809 1.00 94.38 235 ALA A N 1
ATOM 1809 C CA . ALA A 1 235 ? 2.527 -9.499 -9.111 1.00 94.38 235 ALA A CA 1
ATOM 1810 C C . ALA A 1 235 ? 1.626 -8.612 -9.989 1.00 94.38 235 ALA A C 1
ATOM 1812 O O . ALA A 1 235 ? 0.439 -8.902 -10.128 1.00 94.38 235 ALA A O 1
ATOM 1813 N N . ALA A 1 236 ? 2.184 -7.589 -10.643 1.00 94.81 236 ALA A N 1
ATOM 1814 C CA . ALA A 1 236 ? 1.459 -6.719 -11.568 1.00 94.81 236 ALA A CA 1
ATOM 1815 C C . ALA A 1 236 ? 0.919 -7.495 -12.781 1.00 94.81 236 ALA A C 1
ATOM 1817 O O . ALA A 1 236 ? -0.246 -7.339 -13.151 1.00 94.81 236 ALA A O 1
ATOM 1818 N N . GLY A 1 237 ? 1.728 -8.385 -13.361 1.00 93.56 237 GLY A N 1
ATOM 1819 C CA . GLY A 1 237 ? 1.311 -9.250 -14.461 1.00 93.56 237 GLY A CA 1
ATOM 1820 C C . GLY A 1 237 ? 0.181 -10.199 -14.058 1.00 93.56 237 GLY A C 1
ATOM 1821 O O . GLY A 1 237 ? -0.820 -10.307 -14.762 1.00 93.56 237 GLY A O 1
ATOM 1822 N N . ALA A 1 238 ? 0.282 -10.832 -12.890 1.00 93.88 238 ALA A N 1
ATOM 1823 C CA . ALA A 1 238 ? -0.760 -11.713 -12.375 1.00 93.88 238 ALA A CA 1
ATOM 1824 C C . ALA A 1 238 ? -2.064 -10.964 -12.052 1.00 93.88 238 ALA A C 1
ATOM 1826 O O . ALA A 1 238 ? -3.144 -11.506 -12.294 1.00 93.88 238 ALA A O 1
ATOM 1827 N N . LEU A 1 239 ? -1.982 -9.726 -11.549 1.00 92.88 239 LEU A N 1
ATOM 1828 C CA . LEU A 1 239 ? -3.148 -8.858 -11.363 1.00 92.88 239 LEU A CA 1
ATOM 1829 C C . LEU A 1 239 ? -3.811 -8.509 -12.696 1.00 92.88 239 LEU A C 1
ATOM 1831 O O . LEU A 1 239 ? -5.028 -8.633 -12.811 1.00 92.88 239 LEU A O 1
ATOM 1835 N N . LEU A 1 240 ? -3.034 -8.128 -13.715 1.00 93.00 240 LEU A N 1
ATOM 1836 C CA . LEU A 1 240 ? -3.586 -7.881 -15.049 1.00 93.00 240 LEU A CA 1
ATOM 1837 C C . LEU A 1 240 ? -4.217 -9.146 -15.635 1.00 93.00 240 LEU A C 1
ATOM 1839 O O . LEU A 1 240 ? -5.289 -9.086 -16.224 1.00 93.00 240 LEU A O 1
ATOM 1843 N N . TRP A 1 241 ? -3.582 -10.303 -15.461 1.00 91.12 241 TRP A N 1
ATOM 1844 C CA . TRP A 1 241 ? -4.091 -11.552 -16.018 1.00 91.12 241 TRP A CA 1
ATOM 1845 C C . TRP A 1 241 ? -5.412 -11.985 -15.375 1.00 91.12 241 TRP A C 1
ATOM 1847 O O . TRP A 1 241 ? -6.271 -12.532 -16.059 1.00 91.12 241 TRP A O 1
ATOM 1857 N N . ARG A 1 242 ? -5.578 -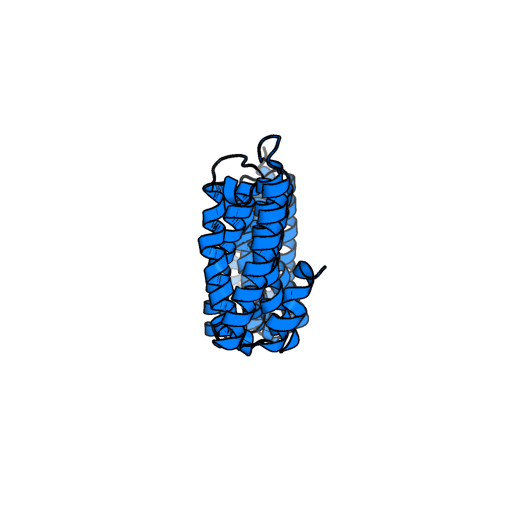11.745 -14.069 1.00 89.31 242 ARG A N 1
ATOM 1858 C CA . ARG A 1 242 ? -6.735 -12.232 -13.302 1.00 89.31 242 ARG A CA 1
ATOM 1859 C C . ARG A 1 242 ? -7.856 -11.219 -13.147 1.00 89.31 242 ARG A C 1
ATOM 1861 O O . ARG A 1 242 ? -9.017 -11.607 -13.135 1.00 89.31 242 ARG A O 1
ATOM 1868 N N . ASP A 1 243 ? -7.510 -9.950 -12.977 1.00 87.12 243 ASP A N 1
ATOM 1869 C CA . ASP A 1 243 ? -8.438 -8.938 -12.483 1.00 87.12 243 ASP A CA 1
ATOM 1870 C C . ASP A 1 243 ? -8.647 -7.785 -13.487 1.00 87.12 243 ASP A C 1
ATOM 1872 O O . ASP A 1 243 ? -9.537 -6.960 -13.278 1.00 87.12 243 ASP A O 1
ATOM 1876 N N . ALA A 1 244 ? -7.910 -7.720 -14.607 1.00 82.19 244 ALA A N 1
ATOM 1877 C CA . ALA A 1 244 ? -8.090 -6.647 -15.598 1.00 82.19 244 ALA A CA 1
ATOM 1878 C C . ALA A 1 244 ? -9.462 -6.662 -16.289 1.00 82.19 244 ALA A C 1
ATOM 1880 O O . ALA A 1 244 ? -9.911 -5.613 -16.749 1.00 82.19 244 ALA A O 1
ATOM 1881 N N . GLU A 1 245 ? -10.128 -7.818 -16.359 1.00 80.56 245 GLU A N 1
ATOM 1882 C CA . GLU A 1 245 ? -11.481 -7.950 -16.922 1.00 80.56 245 GLU A CA 1
ATOM 1883 C C . GLU A 1 245 ? -12.568 -7.467 -15.951 1.00 80.56 245 GLU A C 1
ATOM 1885 O O . GLU A 1 245 ? -13.649 -7.072 -16.376 1.00 80.56 245 GLU A O 1
ATOM 1890 N N . THR A 1 246 ? -12.272 -7.445 -14.646 1.00 84.62 246 THR A N 1
ATOM 1891 C CA . THR A 1 246 ? -13.196 -6.927 -13.620 1.00 84.62 246 THR A CA 1
ATOM 1892 C C . THR A 1 246 ? -13.225 -5.399 -13.577 1.00 84.62 246 THR A C 1
ATOM 1894 O O . THR A 1 246 ? -14.170 -4.801 -13.063 1.00 84.62 246 THR A O 1
ATOM 1897 N N . LEU A 1 247 ? -12.190 -4.754 -14.121 1.00 84.44 247 LEU A N 1
ATOM 1898 C CA . LEU A 1 247 ? -12.099 -3.306 -14.192 1.00 84.44 247 LEU A CA 1
ATOM 1899 C C . LEU A 1 247 ? -12.957 -2.736 -15.330 1.00 84.44 247 LEU A C 1
ATOM 1901 O O . LEU A 1 247 ? -13.064 -3.335 -16.401 1.00 84.44 247 LEU A O 1
ATOM 1905 N N . PRO A 1 248 ? -13.462 -1.497 -15.178 1.00 89.88 248 PRO A N 1
ATOM 1906 C CA . PRO A 1 248 ? -14.002 -0.738 -16.295 1.00 89.88 248 PRO A CA 1
ATOM 1907 C C . PRO A 1 248 ? -13.012 -0.689 -17.476 1.00 89.88 248 PRO A C 1
ATOM 1909 O O . PRO A 1 248 ? -11.815 -0.467 -17.253 1.00 89.88 248 PRO A O 1
ATOM 1912 N N . PRO A 1 249 ? -13.479 -0.767 -18.740 1.00 89.19 249 PRO A N 1
ATOM 1913 C CA . PRO A 1 249 ? -12.608 -0.828 -19.920 1.00 89.19 249 PRO A CA 1
ATOM 1914 C C . PRO A 1 249 ? -11.576 0.302 -20.016 1.00 89.19 249 PRO A C 1
ATOM 1916 O O . PRO A 1 249 ? -10.490 0.126 -20.558 1.00 89.19 249 PRO A O 1
ATOM 1919 N N . ARG A 1 250 ? -11.886 1.495 -19.493 1.00 90.62 250 ARG A N 1
ATOM 1920 C CA . ARG A 1 250 ? -10.936 2.620 -19.446 1.00 90.62 250 ARG A CA 1
ATOM 1921 C C . ARG A 1 250 ? -9.777 2.354 -18.483 1.00 90.62 250 ARG A C 1
ATOM 1923 O O . ARG A 1 250 ? -8.633 2.560 -18.865 1.00 90.62 250 ARG A O 1
ATOM 1930 N N . LEU A 1 251 ? -10.069 1.878 -17.273 1.00 90.62 251 LEU A N 1
ATOM 1931 C CA . LEU A 1 251 ? -9.055 1.601 -16.253 1.00 90.62 251 LEU A CA 1
ATOM 1932 C C . LEU A 1 251 ? -8.207 0.384 -16.622 1.00 90.62 251 LEU A C 1
ATOM 1934 O O . LEU A 1 251 ? -6.994 0.432 -16.464 1.00 90.62 251 LEU A O 1
ATOM 1938 N N . SER A 1 252 ? -8.823 -0.653 -17.196 1.00 91.56 252 SER A N 1
ATOM 1939 C CA . SER A 1 252 ? -8.104 -1.810 -17.741 1.00 91.56 252 SER A CA 1
ATOM 1940 C C . SER A 1 252 ? -7.096 -1.380 -18.816 1.00 91.56 252 SER A C 1
ATOM 1942 O O . SER A 1 252 ? -5.904 -1.661 -18.699 1.00 91.56 252 SER A O 1
ATOM 1944 N N . ARG A 1 253 ? -7.536 -0.586 -19.807 1.00 91.94 253 ARG A N 1
ATOM 1945 C CA . ARG A 1 253 ? -6.650 -0.017 -20.839 1.00 91.94 253 ARG A CA 1
ATOM 1946 C C . ARG A 1 253 ? -5.503 0.797 -20.244 1.00 91.94 253 ARG A C 1
ATOM 1948 O O . ARG A 1 253 ? -4.360 0.598 -20.642 1.00 91.94 253 ARG A O 1
ATOM 1955 N N . LEU A 1 254 ? -5.790 1.672 -19.277 1.00 92.25 254 LEU A N 1
ATOM 1956 C CA . LEU A 1 254 ? -4.763 2.469 -18.601 1.00 92.25 254 LEU A CA 1
ATOM 1957 C C . LEU A 1 254 ? -3.771 1.599 -17.823 1.00 92.25 254 LEU A C 1
ATOM 1959 O O . LEU A 1 254 ? -2.578 1.877 -17.869 1.00 92.25 254 LEU A O 1
ATOM 1963 N N . ALA A 1 255 ? -4.218 0.539 -17.148 1.00 92.69 255 ALA A N 1
ATOM 1964 C CA . ALA A 1 255 ? -3.341 -0.368 -16.409 1.00 92.69 255 ALA A CA 1
ATOM 1965 C C . ALA A 1 255 ? -2.389 -1.135 -17.346 1.00 92.69 255 ALA A C 1
ATOM 1967 O O . ALA A 1 255 ? -1.189 -1.213 -17.077 1.00 92.69 255 ALA A O 1
ATOM 1968 N N . HIS A 1 256 ? -2.911 -1.630 -18.475 1.00 93.38 256 HIS A N 1
ATOM 1969 C CA . HIS A 1 256 ? -2.130 -2.274 -19.536 1.00 93.38 256 HIS A CA 1
ATOM 1970 C C . HIS A 1 256 ? -1.103 -1.321 -20.169 1.00 93.38 256 HIS A C 1
ATOM 1972 O O . HIS A 1 256 ? 0.067 -1.681 -20.305 1.00 93.38 256 HIS A O 1
ATOM 1978 N N . LEU A 1 257 ? -1.536 -0.108 -20.528 1.00 93.44 257 LEU A N 1
ATOM 1979 C CA . LEU A 1 257 ? -0.702 0.913 -21.166 1.00 93.44 257 LEU A CA 1
ATOM 1980 C C . LEU A 1 257 ? 0.392 1.423 -20.222 1.00 93.44 257 LEU A C 1
ATOM 1982 O O . LEU A 1 257 ? 1.557 1.470 -20.596 1.00 93.44 257 LEU A O 1
ATOM 1986 N N . SER A 1 258 ? 0.031 1.761 -18.983 1.00 94.06 258 SER A N 1
ATOM 1987 C CA . SER A 1 258 ? 0.981 2.278 -17.991 1.00 94.06 258 SER A CA 1
ATOM 1988 C C . SER A 1 258 ? 2.040 1.251 -17.610 1.00 94.06 258 SER A C 1
ATOM 1990 O O . SER A 1 258 ? 3.205 1.620 -17.515 1.00 94.06 258 SER A O 1
ATOM 1992 N N . LEU A 1 259 ? 1.688 -0.032 -17.445 1.00 94.75 259 LEU A N 1
ATOM 1993 C CA . LEU A 1 259 ? 2.689 -1.071 -17.181 1.00 94.75 259 LEU A CA 1
ATOM 1994 C C . LEU A 1 259 ? 3.664 -1.208 -18.354 1.00 94.75 259 LEU A C 1
ATOM 1996 O O . LEU A 1 259 ? 4.873 -1.275 -18.141 1.00 94.75 259 LEU A O 1
ATOM 2000 N N . PHE A 1 260 ? 3.143 -1.203 -19.582 1.00 94.50 260 PHE A N 1
ATOM 2001 C CA . PHE A 1 260 ? 3.969 -1.250 -20.784 1.00 94.50 260 PHE A CA 1
ATOM 2002 C C . PHE A 1 260 ? 4.911 -0.042 -20.878 1.00 94.50 260 PHE A C 1
ATOM 2004 O O . PHE A 1 260 ? 6.108 -0.218 -21.083 1.00 94.50 260 PHE A O 1
ATOM 2011 N N . TRP A 1 261 ? 4.401 1.171 -20.659 1.00 94.44 261 TRP A N 1
ATOM 2012 C CA . TRP A 1 261 ? 5.207 2.390 -20.686 1.00 94.44 261 TRP A CA 1
ATOM 2013 C C . TRP A 1 261 ? 6.234 2.470 -19.565 1.00 94.44 261 TRP A C 1
ATOM 2015 O O . TRP A 1 261 ? 7.328 2.954 -19.814 1.00 94.44 261 TRP A O 1
ATOM 2025 N N . MET A 1 262 ? 5.942 1.973 -18.361 1.00 95.25 262 MET A N 1
ATOM 2026 C CA . MET A 1 262 ? 6.945 1.907 -17.292 1.00 95.25 262 MET A CA 1
ATOM 2027 C C . MET A 1 262 ? 8.115 0.992 -17.680 1.00 95.25 262 MET A C 1
ATOM 2029 O O . MET A 1 262 ? 9.268 1.362 -17.480 1.00 95.25 262 MET A O 1
ATOM 2033 N N . ILE A 1 263 ? 7.833 -0.170 -18.282 1.00 93.19 263 ILE A N 1
ATOM 2034 C CA . ILE A 1 263 ? 8.874 -1.090 -18.768 1.00 93.19 263 ILE A CA 1
ATOM 2035 C C . ILE A 1 263 ? 9.659 -0.454 -19.921 1.00 93.19 263 ILE A C 1
ATOM 2037 O O . ILE A 1 263 ? 10.887 -0.491 -19.921 1.00 93.19 263 ILE A O 1
ATOM 2041 N N . LEU A 1 264 ? 8.960 0.156 -20.881 1.00 92.94 264 LEU A N 1
ATOM 2042 C CA . LEU A 1 264 ? 9.578 0.848 -22.010 1.00 92.94 264 LEU A CA 1
ATOM 2043 C C . LEU A 1 264 ? 10.487 1.987 -21.538 1.00 92.94 264 LEU A C 1
ATOM 2045 O O . LEU A 1 264 ? 11.624 2.074 -21.984 1.00 92.94 264 LEU A O 1
ATOM 2049 N N . LEU A 1 265 ? 10.008 2.822 -20.614 1.00 92.75 265 LEU A N 1
ATOM 2050 C CA . LEU A 1 265 ? 10.761 3.936 -20.045 1.00 92.75 265 LEU A CA 1
ATOM 2051 C C . LEU A 1 265 ? 12.010 3.444 -19.309 1.00 92.75 265 LEU A C 1
ATOM 2053 O O . LEU A 1 265 ? 13.075 4.025 -19.484 1.00 92.75 265 LEU A O 1
ATOM 2057 N N . ALA A 1 266 ? 11.898 2.362 -18.531 1.00 92.00 266 ALA A N 1
ATOM 2058 C CA . ALA A 1 266 ? 13.037 1.769 -17.835 1.00 92.00 266 ALA A CA 1
ATOM 2059 C C . ALA A 1 266 ? 14.122 1.286 -18.814 1.00 92.00 266 ALA A C 1
ATOM 2061 O O . ALA A 1 266 ? 15.298 1.596 -18.641 1.00 92.00 266 ALA A O 1
ATOM 2062 N N . LEU A 1 267 ? 13.724 0.558 -19.863 1.00 91.62 267 LEU A N 1
ATOM 2063 C CA . LEU A 1 267 ? 14.646 0.046 -20.881 1.00 91.62 267 LEU A CA 1
ATOM 2064 C C . LEU A 1 267 ? 15.253 1.170 -21.730 1.00 91.62 267 LEU A C 1
ATOM 2066 O O . LEU A 1 267 ? 16.440 1.127 -22.041 1.00 91.62 267 LEU A O 1
ATOM 2070 N N . ALA A 1 268 ? 14.452 2.173 -22.094 1.00 91.06 268 ALA A N 1
ATOM 2071 C CA . ALA A 1 268 ? 14.904 3.317 -22.875 1.00 91.06 268 ALA A CA 1
ATOM 2072 C C . ALA A 1 268 ? 15.896 4.184 -22.090 1.00 91.06 268 ALA A C 1
ATOM 2074 O O . ALA A 1 268 ? 16.915 4.579 -22.649 1.00 91.06 268 ALA A O 1
ATOM 2075 N N . ALA A 1 269 ? 15.631 4.442 -20.804 1.00 91.56 269 ALA A N 1
ATOM 2076 C CA . ALA A 1 269 ? 16.540 5.184 -19.933 1.00 91.56 269 ALA A CA 1
ATOM 2077 C C . ALA A 1 269 ? 17.889 4.465 -19.788 1.00 91.56 269 ALA A C 1
ATOM 2079 O O . ALA A 1 269 ? 18.929 5.085 -19.993 1.00 91.56 269 ALA A O 1
ATOM 2080 N N . GLU A 1 270 ? 17.875 3.151 -19.539 1.00 90.50 270 GLU A N 1
ATOM 2081 C CA . GLU A 1 270 ? 19.110 2.366 -19.442 1.00 90.50 270 GLU A CA 1
ATOM 2082 C C . GLU A 1 270 ? 19.899 2.381 -20.757 1.00 90.50 270 GLU A C 1
ATOM 2084 O O . GLU A 1 270 ? 21.105 2.620 -20.761 1.00 90.50 270 GLU A O 1
ATOM 2089 N N . LEU A 1 271 ? 19.223 2.163 -21.890 1.00 90.25 271 LEU A N 1
ATOM 2090 C CA . LEU A 1 271 ? 19.866 2.185 -23.203 1.00 90.25 271 LEU A CA 1
ATOM 2091 C C . LEU A 1 271 ? 20.467 3.559 -23.514 1.00 90.25 271 LEU A C 1
ATOM 2093 O O . LEU A 1 271 ? 21.541 3.644 -24.108 1.00 90.25 271 LEU A O 1
ATOM 2097 N N . PHE A 1 272 ? 19.775 4.626 -23.121 1.00 89.94 272 PHE A N 1
ATOM 2098 C CA . PHE A 1 272 ? 20.236 5.992 -23.308 1.00 89.94 272 PHE A CA 1
ATOM 2099 C C . PHE A 1 272 ? 21.496 6.281 -22.489 1.00 89.94 272 PHE A C 1
ATOM 2101 O O . PHE A 1 272 ? 22.459 6.804 -23.046 1.00 89.94 272 PHE A O 1
ATOM 2108 N N . TRP A 1 273 ? 21.533 5.899 -21.210 1.00 90.25 273 TRP A N 1
ATOM 2109 C CA . TRP A 1 273 ? 22.738 6.050 -20.387 1.00 90.25 273 TRP A CA 1
ATOM 2110 C C . TRP A 1 273 ? 23.890 5.191 -20.906 1.00 90.25 273 TRP A C 1
ATOM 2112 O O . TRP A 1 273 ? 24.991 5.698 -21.095 1.00 90.25 273 TRP A O 1
ATOM 2122 N N . PHE A 1 274 ? 23.617 3.937 -21.276 1.00 88.69 274 PHE A N 1
ATOM 2123 C CA . PHE A 1 274 ? 24.613 3.065 -21.897 1.00 88.69 274 PHE A CA 1
ATOM 2124 C C . PHE A 1 274 ? 25.204 3.677 -23.176 1.00 88.69 274 PHE A C 1
ATOM 2126 O O . PHE A 1 274 ? 26.409 3.598 -23.411 1.00 88.69 274 PHE A O 1
ATOM 2133 N N . ALA A 1 275 ? 24.370 4.310 -24.007 1.00 88.56 275 ALA A N 1
ATOM 2134 C CA . ALA A 1 275 ? 24.827 4.978 -25.219 1.00 88.56 275 ALA A CA 1
ATOM 2135 C C . ALA A 1 275 ? 25.690 6.220 -24.928 1.00 88.56 275 ALA A C 1
ATOM 2137 O O . ALA A 1 275 ? 26.562 6.544 -25.735 1.00 88.56 275 ALA A O 1
ATOM 2138 N N . GLN A 1 276 ? 25.469 6.903 -23.799 1.00 86.31 276 GLN A N 1
ATOM 2139 C CA . GLN A 1 276 ? 26.292 8.036 -23.361 1.00 86.31 276 GLN A CA 1
ATOM 2140 C C . GLN A 1 276 ? 27.645 7.604 -22.789 1.00 86.31 276 GLN A C 1
ATOM 2142 O O . GLN A 1 276 ? 28.636 8.297 -23.009 1.00 86.31 276 GLN A O 1
ATOM 2147 N N . ASP A 1 277 ? 27.697 6.455 -22.118 1.00 88.12 277 ASP A N 1
ATOM 2148 C CA . ASP A 1 277 ? 28.916 5.920 -21.501 1.00 88.12 277 ASP A CA 1
ATOM 2149 C C . ASP A 1 277 ? 29.886 5.276 -22.513 1.00 88.12 277 ASP A C 1
ATOM 2151 O O . ASP A 1 277 ? 30.982 4.832 -22.156 1.00 88.12 277 ASP A O 1
ATOM 2155 N N . LEU A 1 278 ? 29.509 5.220 -23.796 1.00 88.88 278 LEU A N 1
ATOM 2156 C CA . LEU A 1 278 ? 30.352 4.678 -24.858 1.00 88.88 278 LEU A CA 1
ATOM 2157 C C . LEU A 1 278 ? 31.647 5.502 -25.043 1.00 88.88 278 LEU A C 1
ATOM 2159 O O . LEU A 1 278 ? 31.611 6.735 -25.067 1.00 88.88 278 LEU A O 1
ATOM 2163 N N . PRO A 1 279 ? 32.801 4.841 -25.270 1.00 90.19 279 PRO A N 1
ATOM 2164 C CA . PRO A 1 279 ? 34.065 5.520 -25.530 1.00 90.19 279 PRO A CA 1
ATOM 2165 C C . PRO A 1 279 ? 34.020 6.489 -26.719 1.00 90.19 279 PRO A C 1
ATOM 2167 O O . PRO A 1 279 ? 33.296 6.296 -27.704 1.00 90.19 279 PRO A O 1
ATOM 2170 N N . TRP A 1 280 ? 34.879 7.510 -26.664 1.00 83.19 280 TRP A N 1
ATOM 2171 C CA . TRP A 1 280 ? 35.028 8.493 -27.735 1.00 83.19 280 TRP A CA 1
ATOM 2172 C C . TRP A 1 280 ? 35.309 7.817 -29.091 1.00 83.19 280 TRP A C 1
ATOM 2174 O O . TRP A 1 280 ? 36.157 6.932 -29.195 1.00 83.19 280 TRP A O 1
ATOM 2184 N N . GLY A 1 281 ? 34.577 8.230 -30.131 1.00 84.81 281 GLY A N 1
ATOM 2185 C CA . GLY A 1 281 ? 34.612 7.621 -31.469 1.00 84.81 281 GLY A CA 1
ATOM 2186 C C . GLY A 1 281 ? 33.496 6.601 -31.752 1.00 84.81 281 GLY A C 1
ATOM 2187 O O . GLY A 1 281 ? 33.305 6.229 -32.907 1.00 84.81 281 GLY A O 1
ATOM 2188 N N . MET A 1 282 ? 32.703 6.199 -30.749 1.00 87.56 282 MET A N 1
ATOM 2189 C CA . MET A 1 282 ? 31.589 5.244 -30.907 1.00 87.56 282 MET A CA 1
ATOM 2190 C C . MET A 1 282 ? 30.195 5.896 -30.999 1.00 87.56 282 MET A C 1
ATOM 2192 O O . MET A 1 282 ? 29.182 5.206 -30.933 1.00 87.56 282 MET A O 1
ATOM 2196 N N . ALA A 1 283 ? 30.099 7.212 -31.216 1.00 83.25 283 ALA A N 1
ATOM 2197 C CA . ALA A 1 283 ? 28.811 7.922 -31.265 1.00 83.25 283 ALA A CA 1
ATOM 2198 C C . ALA A 1 283 ? 27.850 7.402 -32.363 1.00 83.25 283 ALA A C 1
ATOM 2200 O O . ALA A 1 283 ? 26.635 7.319 -32.162 1.00 83.25 283 ALA A O 1
ATOM 2201 N N . ALA A 1 284 ? 28.393 6.990 -33.515 1.00 85.62 284 ALA A N 1
ATOM 2202 C CA . ALA A 1 284 ? 27.612 6.360 -34.583 1.00 85.62 284 ALA A CA 1
ATOM 2203 C C . ALA A 1 284 ? 27.035 4.994 -34.158 1.00 85.62 284 ALA A C 1
ATOM 2205 O O . ALA A 1 284 ? 25.932 4.633 -34.560 1.00 85.62 284 ALA A O 1
ATOM 2206 N N . TRP A 1 285 ? 27.747 4.257 -33.299 1.00 87.75 285 TRP A N 1
ATOM 2207 C CA . TRP A 1 285 ? 27.252 3.005 -32.729 1.00 87.75 285 TRP A CA 1
ATOM 2208 C C . TRP A 1 285 ? 26.140 3.246 -31.716 1.00 87.75 285 TRP A C 1
ATOM 2210 O O . TRP A 1 285 ? 25.137 2.547 -31.778 1.00 87.75 285 TRP A O 1
ATOM 2220 N N . GLY A 1 286 ? 26.270 4.250 -30.841 1.00 86.50 286 GLY A N 1
ATOM 2221 C CA . GLY A 1 286 ? 25.228 4.596 -29.865 1.00 86.50 286 GLY A CA 1
ATOM 2222 C C . GLY A 1 286 ? 23.892 4.939 -30.533 1.00 86.50 286 GLY A C 1
ATOM 2223 O O . GLY A 1 286 ? 22.862 4.352 -30.207 1.00 86.50 286 GLY A O 1
ATOM 2224 N N . SER A 1 287 ? 23.921 5.814 -31.543 1.00 86.31 287 SER A N 1
ATOM 2225 C CA . SER A 1 287 ? 22.725 6.160 -32.333 1.00 86.31 287 SER A CA 1
ATOM 2226 C C . SER A 1 287 ? 22.160 4.966 -33.113 1.00 86.31 287 SER A C 1
ATOM 2228 O O . SER A 1 287 ? 20.947 4.745 -33.102 1.00 86.31 287 SER A O 1
ATOM 2230 N N . GLY A 1 288 ? 23.022 4.140 -33.717 1.00 90.06 288 GLY A N 1
ATOM 2231 C CA . GLY A 1 288 ? 22.610 2.898 -34.376 1.00 90.06 288 GLY A CA 1
ATOM 2232 C C . GLY A 1 288 ? 21.931 1.904 -33.425 1.00 90.06 288 GLY A C 1
ATOM 2233 O O . GLY A 1 288 ? 20.921 1.306 -33.791 1.00 90.06 288 GLY A O 1
ATOM 2234 N N . LEU A 1 289 ? 22.431 1.765 -32.193 1.00 90.12 289 LEU A N 1
ATOM 2235 C CA . LEU A 1 289 ? 21.859 0.900 -31.153 1.00 90.12 289 LEU A CA 1
ATOM 2236 C C . LEU A 1 289 ? 20.472 1.378 -30.717 1.00 90.12 289 LEU A C 1
ATOM 2238 O O . LEU A 1 289 ? 19.558 0.563 -30.605 1.00 90.12 289 LEU A O 1
ATOM 2242 N N . MET A 1 290 ? 20.294 2.690 -30.538 1.00 88.31 290 MET A N 1
ATOM 2243 C CA . MET A 1 290 ? 18.992 3.287 -30.220 1.00 88.31 290 MET A CA 1
ATOM 2244 C C . MET A 1 290 ? 17.969 3.046 -31.338 1.00 88.31 290 MET A C 1
ATOM 2246 O O . MET A 1 290 ? 16.854 2.596 -31.068 1.00 88.31 290 MET A O 1
ATOM 2250 N N . MET A 1 291 ? 18.356 3.265 -32.600 1.00 89.56 291 MET A N 1
ATOM 2251 C CA . MET A 1 291 ? 17.487 2.998 -33.755 1.00 89.56 291 MET A CA 1
ATOM 2252 C C . MET A 1 291 ? 17.146 1.508 -33.889 1.00 89.56 291 MET A C 1
ATOM 2254 O O . MET A 1 291 ? 15.988 1.156 -34.123 1.00 89.56 291 MET A O 1
ATOM 2258 N N . ALA A 1 292 ? 18.134 0.626 -33.710 1.00 91.94 292 ALA A N 1
ATOM 2259 C CA . ALA A 1 292 ? 17.934 -0.818 -33.766 1.00 91.94 292 ALA A CA 1
ATOM 2260 C C . ALA A 1 292 ? 17.003 -1.307 -32.649 1.00 91.94 292 ALA A C 1
ATOM 2262 O O . ALA A 1 292 ? 16.122 -2.124 -32.909 1.00 91.94 292 ALA A O 1
ATOM 2263 N N . ALA A 1 293 ? 17.149 -0.781 -31.430 1.00 91.19 293 ALA A N 1
ATOM 2264 C CA . ALA A 1 293 ? 16.264 -1.092 -30.312 1.00 91.19 293 ALA A CA 1
ATOM 2265 C C . ALA A 1 293 ? 14.819 -0.647 -30.580 1.00 91.19 293 ALA A C 1
ATOM 2267 O O . ALA A 1 293 ? 13.899 -1.434 -30.359 1.00 91.19 293 ALA A O 1
ATOM 2268 N N . GLY A 1 294 ? 14.614 0.563 -31.115 1.00 89.12 294 GLY A N 1
ATOM 2269 C CA . GLY A 1 294 ? 13.289 1.048 -31.516 1.00 89.12 294 GLY A CA 1
ATOM 2270 C C . GLY A 1 294 ? 12.644 0.167 -32.591 1.00 89.12 294 GLY A C 1
ATOM 2271 O O . GLY A 1 294 ? 11.512 -0.289 -32.427 1.00 89.12 294 GLY A O 1
ATOM 2272 N N . GLY A 1 295 ? 13.389 -0.157 -33.653 1.00 90.31 295 GLY A N 1
ATO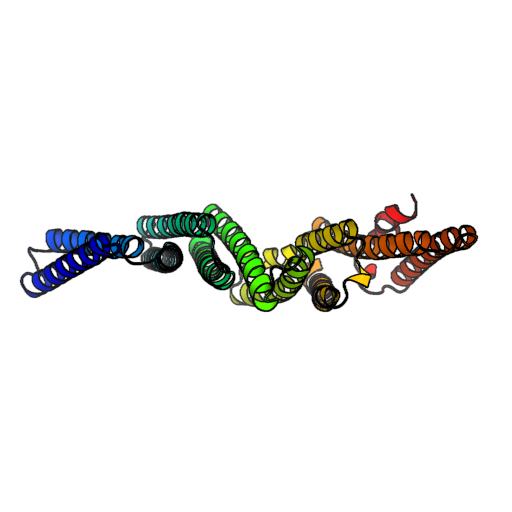M 2273 C CA . GLY A 1 295 ? 12.920 -1.047 -34.721 1.00 90.31 295 GLY A CA 1
ATOM 2274 C C . GLY A 1 295 ? 12.605 -2.464 -34.230 1.00 90.31 295 GLY A C 1
ATOM 2275 O O . GLY A 1 295 ? 11.558 -3.019 -34.570 1.00 90.31 295 GLY A O 1
ATOM 2276 N N . LEU A 1 296 ? 13.467 -3.032 -33.378 1.00 92.62 296 LEU A N 1
ATOM 2277 C CA . LEU A 1 296 ? 13.246 -4.336 -32.753 1.00 92.62 296 LEU A CA 1
ATOM 2278 C C . LEU A 1 296 ? 11.995 -4.320 -31.871 1.00 92.62 296 LEU A C 1
ATOM 2280 O O . LEU A 1 296 ? 11.209 -5.262 -31.916 1.00 92.62 296 LEU A O 1
ATOM 2284 N N . LEU A 1 297 ? 11.783 -3.258 -31.096 1.00 92.00 297 LEU A N 1
ATOM 2285 C CA . LEU A 1 297 ? 10.614 -3.126 -30.235 1.00 92.00 297 LEU A CA 1
ATOM 2286 C C . LEU A 1 297 ? 9.314 -3.058 -31.043 1.00 92.00 297 LEU A C 1
ATOM 2288 O O . LEU A 1 297 ? 8.372 -3.783 -30.723 1.00 92.00 297 LEU A O 1
ATOM 2292 N N . ILE A 1 298 ? 9.277 -2.261 -32.116 1.00 89.88 298 ILE A N 1
ATOM 2293 C CA . ILE A 1 298 ? 8.126 -2.199 -33.030 1.00 89.88 298 ILE A CA 1
ATOM 2294 C C . ILE A 1 298 ? 7.852 -3.584 -33.630 1.00 89.88 298 ILE A C 1
ATOM 2296 O O . ILE A 1 298 ? 6.710 -4.048 -33.609 1.00 89.88 298 ILE A O 1
ATOM 2300 N N . PHE A 1 299 ? 8.892 -4.271 -34.113 1.00 92.50 299 PHE A N 1
ATOM 2301 C CA . PHE A 1 299 ? 8.766 -5.616 -34.675 1.00 92.50 299 PHE A CA 1
ATOM 2302 C C . PHE A 1 299 ? 8.237 -6.628 -33.647 1.00 92.50 299 PHE A C 1
ATOM 2304 O O . PHE A 1 299 ? 7.293 -7.361 -33.936 1.00 92.50 299 PHE A O 1
ATOM 2311 N N . LEU A 1 300 ? 8.792 -6.646 -32.432 1.00 92.75 300 LEU A N 1
ATOM 2312 C CA . LEU A 1 300 ? 8.374 -7.561 -31.367 1.00 92.75 300 LEU A CA 1
ATOM 2313 C C . LEU A 1 300 ? 6.932 -7.310 -30.924 1.00 92.75 300 LEU A C 1
ATOM 2315 O O . LEU A 1 300 ? 6.193 -8.269 -30.707 1.00 92.75 300 LEU A O 1
ATOM 2319 N N . VAL A 1 301 ? 6.513 -6.048 -30.806 1.00 91.44 301 VAL A N 1
ATOM 2320 C CA . VAL A 1 301 ? 5.125 -5.705 -30.464 1.00 91.44 301 VAL A CA 1
ATOM 2321 C C . VAL A 1 301 ? 4.185 -6.119 -31.589 1.00 91.44 301 VAL A C 1
ATOM 2323 O O . VAL A 1 301 ? 3.151 -6.728 -31.314 1.00 91.44 301 VAL A O 1
ATOM 2326 N N . HIS A 1 302 ? 4.544 -5.842 -32.844 1.00 90.81 302 HIS A N 1
ATOM 2327 C CA . HIS A 1 302 ? 3.757 -6.259 -34.002 1.00 90.81 302 HIS A CA 1
ATOM 2328 C C . HIS A 1 302 ? 3.577 -7.782 -34.037 1.00 90.81 302 HIS A C 1
ATOM 2330 O O . HIS A 1 302 ? 2.448 -8.269 -34.120 1.00 90.81 302 HIS A O 1
ATOM 2336 N N . GLU A 1 303 ? 4.667 -8.534 -33.880 1.00 93.31 303 GLU A N 1
ATOM 2337 C CA . GLU A 1 303 ? 4.639 -9.996 -33.867 1.00 93.31 303 GLU A CA 1
ATOM 2338 C C . GLU A 1 303 ? 3.856 -10.541 -32.662 1.00 93.31 303 GLU A C 1
ATOM 2340 O O . GLU A 1 303 ? 3.086 -11.492 -32.797 1.00 93.31 303 GLU A O 1
ATOM 2345 N N . ALA A 1 304 ? 3.983 -9.926 -31.483 1.00 91.69 304 ALA A N 1
ATOM 2346 C CA . ALA A 1 304 ? 3.248 -10.334 -30.287 1.00 91.69 304 ALA A CA 1
ATOM 2347 C C . ALA A 1 304 ? 1.735 -10.084 -30.405 1.00 91.69 304 ALA A C 1
ATOM 2349 O O . ALA A 1 304 ? 0.941 -10.916 -29.952 1.00 91.69 304 ALA A O 1
ATOM 2350 N N . VAL A 1 305 ? 1.332 -8.977 -31.038 1.00 91.50 305 VAL A N 1
ATOM 2351 C CA . VAL A 1 305 ? -0.071 -8.681 -31.370 1.00 91.50 305 VAL A CA 1
ATOM 2352 C C . VAL A 1 305 ? -0.587 -9.672 -32.416 1.00 91.50 305 VAL A C 1
ATOM 2354 O O . VAL A 1 305 ? -1.658 -10.248 -32.220 1.00 91.50 305 VAL A O 1
ATOM 2357 N N . HIS A 1 306 ? 0.183 -9.930 -33.478 1.00 91.88 306 HIS A N 1
ATOM 2358 C CA . HIS A 1 306 ? -0.185 -10.870 -34.541 1.00 91.88 306 HIS A CA 1
ATOM 2359 C C . HIS A 1 306 ? -0.349 -12.305 -34.013 1.00 91.88 306 HIS A C 1
ATOM 2361 O O . HIS A 1 306 ? -1.330 -12.981 -34.320 1.00 91.88 306 HIS A O 1
ATOM 2367 N N . ARG A 1 307 ? 0.562 -12.756 -33.141 1.00 92.75 307 ARG A N 1
ATOM 2368 C CA . ARG A 1 307 ? 0.501 -14.070 -32.472 1.00 92.75 307 ARG A CA 1
ATOM 2369 C C . ARG A 1 307 ? -0.511 -14.148 -31.327 1.00 92.75 307 ARG A C 1
ATOM 2371 O O . ARG A 1 307 ? -0.618 -15.199 -30.700 1.00 92.75 307 ARG A O 1
ATOM 2378 N N . GLN A 1 308 ? -1.227 -13.064 -31.026 1.00 90.25 308 GLN A N 1
ATOM 2379 C CA . GLN A 1 308 ? -2.184 -12.980 -29.917 1.00 90.25 308 GLN A CA 1
ATOM 2380 C C . GLN A 1 308 ? -1.594 -13.437 -28.570 1.00 90.25 308 GLN A C 1
ATOM 2382 O O . GLN A 1 308 ? -2.250 -14.108 -27.762 1.00 90.25 308 GLN A O 1
ATOM 2387 N N . LEU A 1 309 ? -0.344 -13.059 -28.301 1.00 91.25 309 LEU A N 1
ATOM 2388 C CA . LEU A 1 309 ? 0.297 -13.339 -27.020 1.00 91.25 309 LEU A CA 1
ATOM 2389 C C . LEU A 1 309 ? -0.325 -12.468 -25.922 1.00 91.25 309 LEU A C 1
ATOM 2391 O O . LEU A 1 309 ? -0.698 -11.318 -26.146 1.00 91.25 309 LEU A O 1
ATOM 2395 N N . TRP A 1 310 ? -0.447 -13.000 -24.707 1.00 88.00 310 TRP A N 1
ATOM 2396 C CA . TRP A 1 310 ? -0.800 -12.179 -23.547 1.00 88.00 310 TRP A CA 1
ATOM 2397 C C . TRP A 1 310 ? 0.421 -11.332 -23.130 1.00 88.00 310 TRP A C 1
ATOM 2399 O O . TRP A 1 310 ? 1.529 -11.869 -23.158 1.00 88.00 310 TRP A O 1
ATOM 2409 N N . PRO A 1 311 ? 0.277 -10.043 -22.750 1.00 89.25 311 PRO A N 1
ATOM 2410 C CA . PRO A 1 311 ? -0.956 -9.263 -22.547 1.00 89.25 311 PRO A CA 1
ATOM 2411 C C . PRO A 1 311 ? -1.531 -8.582 -23.806 1.00 89.25 311 PRO A C 1
ATOM 2413 O O . PRO A 1 311 ? -2.610 -7.994 -23.743 1.00 89.25 311 PRO A O 1
ATOM 2416 N N . PHE A 1 312 ? -0.855 -8.676 -24.952 1.00 88.75 312 PHE A N 1
ATOM 2417 C CA . PHE A 1 312 ? -1.199 -7.973 -26.197 1.00 88.75 312 PHE A CA 1
ATOM 2418 C C . PHE A 1 312 ? -2.564 -8.361 -26.782 1.00 88.75 312 PHE A C 1
ATOM 2420 O O . PHE A 1 312 ? -3.268 -7.511 -27.328 1.00 88.75 312 PHE A O 1
ATOM 2427 N N . ARG A 1 313 ? -2.988 -9.616 -26.595 1.00 89.06 313 ARG A N 1
ATOM 2428 C CA . ARG A 1 313 ? -4.300 -10.116 -27.040 1.00 89.06 313 ARG A CA 1
ATOM 2429 C C . ARG A 1 313 ? -5.500 -9.425 -26.393 1.00 89.06 313 ARG A C 1
ATOM 2431 O O . ARG A 1 313 ? -6.577 -9.442 -26.976 1.00 89.06 313 ARG A O 1
ATOM 2438 N N . SER A 1 314 ? -5.340 -8.850 -25.197 1.00 86.81 314 SER A N 1
ATOM 2439 C CA . SER A 1 314 ? -6.455 -8.233 -24.465 1.00 86.81 314 SER A CA 1
ATOM 2440 C C . SER A 1 314 ? -6.901 -6.920 -25.113 1.00 86.81 314 SER A C 1
ATOM 2442 O O . SER A 1 314 ? -8.090 -6.624 -25.152 1.00 86.81 314 SER A O 1
ATOM 2444 N N . TRP A 1 315 ? -5.952 -6.145 -25.650 1.00 88.81 315 TRP A N 1
ATOM 2445 C CA . TRP A 1 315 ? -6.214 -4.862 -26.308 1.00 88.81 315 TRP A CA 1
ATOM 2446 C C . TRP A 1 315 ? -5.298 -4.667 -27.532 1.00 88.81 315 TRP A C 1
ATOM 2448 O O . TRP A 1 315 ? -4.446 -3.775 -27.523 1.00 88.81 315 TRP A O 1
ATOM 2458 N N . PRO A 1 316 ? -5.456 -5.460 -28.608 1.00 87.75 316 PRO A N 1
ATOM 2459 C CA . PRO A 1 316 ? -4.510 -5.479 -29.728 1.00 87.75 316 PRO A CA 1
ATOM 2460 C C . PRO A 1 316 ? -4.375 -4.111 -30.408 1.00 87.75 316 PRO A C 1
ATOM 2462 O O . PRO A 1 316 ? -3.266 -3.653 -30.669 1.00 87.75 316 PRO A O 1
ATOM 2465 N N . ALA A 1 317 ? -5.492 -3.399 -30.597 1.00 88.12 317 ALA A N 1
ATOM 2466 C CA . ALA A 1 317 ? -5.485 -2.051 -31.162 1.00 88.12 317 ALA A CA 1
ATOM 2467 C C . ALA A 1 317 ? -4.760 -1.028 -30.268 1.00 88.12 317 ALA A C 1
ATOM 2469 O O . ALA A 1 317 ? -4.098 -0.132 -30.785 1.00 88.12 317 ALA A O 1
ATOM 2470 N N . LEU A 1 318 ? -4.851 -1.157 -28.937 1.00 89.12 318 LEU A N 1
ATOM 2471 C CA . LEU A 1 318 ? -4.178 -0.252 -27.997 1.00 89.12 318 LEU A CA 1
ATOM 2472 C C . LEU A 1 318 ? -2.662 -0.430 -28.060 1.00 89.12 318 LEU A C 1
ATOM 2474 O O . LEU A 1 318 ? -1.937 0.560 -28.116 1.00 89.12 318 LEU A O 1
ATOM 2478 N N . TYR A 1 319 ? -2.193 -1.678 -28.084 1.00 87.31 319 TYR A N 1
ATOM 2479 C CA . TYR A 1 319 ? -0.766 -1.972 -28.161 1.00 87.31 319 TYR A CA 1
ATOM 2480 C C . TYR A 1 319 ? -0.161 -1.624 -29.525 1.00 87.31 319 TYR A C 1
ATOM 2482 O O . TYR A 1 319 ? 0.955 -1.122 -29.576 1.00 87.31 319 TYR A O 1
ATOM 2490 N N . ALA A 1 320 ? -0.900 -1.830 -30.617 1.00 85.12 320 ALA A N 1
ATOM 2491 C CA . ALA A 1 320 ? -0.417 -1.518 -31.961 1.00 85.12 320 ALA A CA 1
ATOM 2492 C C . ALA A 1 320 ? -0.372 -0.010 -32.275 1.00 85.12 320 ALA A C 1
ATOM 2494 O O . ALA A 1 320 ? 0.396 0.403 -33.136 1.00 85.12 320 ALA A O 1
ATOM 2495 N N . SER A 1 321 ? -1.196 0.808 -31.609 1.00 86.31 321 SER A N 1
ATOM 2496 C CA . SER A 1 321 ? -1.288 2.250 -31.883 1.00 86.31 321 SER A CA 1
ATOM 2497 C C . SER A 1 321 ? -0.768 3.095 -30.721 1.00 86.31 321 SER A C 1
ATOM 2499 O O . SER A 1 321 ? 0.321 3.654 -30.788 1.00 86.31 321 SER A O 1
ATOM 2501 N N . GLN A 1 322 ? -1.526 3.163 -29.628 1.00 86.00 322 GLN A N 1
ATOM 2502 C CA . GLN A 1 322 ? -1.283 4.082 -28.515 1.00 86.00 322 GLN A CA 1
ATOM 2503 C C . GLN A 1 322 ? -0.013 3.750 -27.734 1.00 86.00 322 GLN A C 1
ATOM 2505 O O . GLN A 1 322 ? 0.696 4.654 -27.303 1.00 86.00 322 GLN A O 1
ATOM 2510 N N . ALA A 1 323 ? 0.296 2.465 -27.556 1.00 83.88 323 ALA A N 1
ATOM 2511 C CA . ALA A 1 323 ? 1.486 2.067 -26.812 1.00 83.88 323 ALA A CA 1
ATOM 2512 C C . ALA A 1 323 ? 2.792 2.458 -27.527 1.00 83.88 323 ALA A C 1
ATOM 2514 O O . ALA A 1 323 ? 3.799 2.647 -26.850 1.00 83.88 323 ALA A O 1
ATOM 2515 N N . MET A 1 324 ? 2.763 2.604 -28.858 1.00 85.75 324 MET A N 1
ATOM 2516 C CA . MET A 1 324 ? 3.932 2.905 -29.697 1.00 85.75 324 MET A CA 1
ATOM 2517 C C . MET A 1 324 ? 4.195 4.405 -29.881 1.00 85.75 324 MET A C 1
ATOM 2519 O O . MET A 1 324 ? 5.239 4.757 -30.417 1.00 85.75 324 MET A O 1
ATOM 2523 N N . ILE A 1 325 ? 3.297 5.286 -29.418 1.00 84.25 325 ILE A N 1
ATOM 2524 C CA . ILE A 1 325 ? 3.454 6.748 -29.540 1.00 84.25 325 ILE A CA 1
ATOM 2525 C C . ILE A 1 325 ? 4.838 7.228 -29.059 1.00 84.25 325 ILE A C 1
ATOM 2527 O O . ILE A 1 325 ? 5.496 7.914 -29.831 1.00 84.25 325 ILE A O 1
ATOM 2531 N N . PRO A 1 326 ? 5.351 6.819 -27.876 1.00 79.69 326 PRO A N 1
ATOM 2532 C CA . PRO A 1 326 ? 6.644 7.310 -27.383 1.00 79.69 326 PRO A CA 1
ATOM 2533 C C . PRO A 1 326 ? 7.869 6.854 -28.189 1.00 79.69 326 PRO A C 1
ATOM 2535 O O . PRO A 1 326 ? 8.980 7.248 -27.869 1.00 79.69 326 PRO A O 1
ATOM 2538 N N . VAL A 1 327 ? 7.690 5.941 -29.145 1.00 76.69 327 VAL A N 1
ATOM 2539 C CA . VAL A 1 327 ? 8.766 5.372 -29.974 1.00 76.69 327 VAL A CA 1
ATOM 2540 C C . VAL A 1 327 ? 8.736 5.964 -31.384 1.00 76.69 327 VAL A C 1
ATOM 2542 O O . VAL A 1 327 ? 9.730 5.898 -32.100 1.00 76.69 327 VAL A O 1
ATOM 2545 N N . ALA A 1 328 ? 7.583 6.496 -31.796 1.00 65.62 328 ALA A N 1
ATOM 2546 C CA . ALA A 1 328 ? 7.377 7.097 -33.108 1.00 65.62 328 ALA A CA 1
ATOM 2547 C C . ALA A 1 328 ? 7.697 8.603 -33.143 1.00 65.62 328 ALA A C 1
ATOM 2549 O O . ALA A 1 328 ? 7.902 9.135 -34.234 1.00 65.62 328 ALA A O 1
ATOM 2550 N N . GLU A 1 329 ? 7.711 9.263 -31.981 1.00 56.97 329 GLU A N 1
ATOM 2551 C CA . GLU A 1 329 ? 8.153 10.656 -31.786 1.00 56.97 329 GLU A CA 1
ATOM 2552 C C . GLU A 1 329 ? 9.631 10.725 -31.386 1.00 56.97 329 GLU A C 1
ATOM 2554 O O . GLU A 1 329 ? 10.327 11.627 -31.908 1.00 56.97 329 GLU A O 1
#

Organism: Escherichia coli (NCBI:txid562)

Radius of gyration: 27.27 Å; chains: 1; bounding box: 67×29×83 Å

Foldseek 3Di:
DQLVLLVVLLVQLVVLLVVLVVCCVPPVDPCVVVSVVSNVSSVVSNLVSQVRHDQLLRNLLVLLVVLLVQLVVCLVVVNVVSNVSSVVSLVVSVVSLVVNVVVPDQLVSQLVNLLSSLVSLQSNLLSCVVPPNVSSLVSNVSSVVSVLSNQLSVQCVVVVDVDDPLSSLLSSLLVLLVVLVVLCVVCVVSVPVSSNVSSVVSLVSLVVSLVVCLVVVHLPVPPPSCVSVVSSVVSLQVCLVPCLVVDDPVVSLVSVLSSLVSVVVSVLSNLLVVLVPDDPPCVVVSVVSLVVVLVVVLVVLVVCLVVCPPPCVVPVVCSNPVSSVVSVD

Secondary structure (DSSP, 8-state):
-TTHHHHHHHHHHHHHHHHHHHHHHH-TTT-HHHHHHHHHHHHHHHHHHHHHHS-HHHHHHHHHHHHHHHHHHHHHTT-HHHHHHHHHHHHHHHHHHHHHHHT---HHHHHHHHHHHHHHHHHHHHHHTTT-HHHHHHHHHHHHHHHHHHHHHHHHHHH-S---HHHHHHHHHHHHHHHHHHHHHHHHHHT-HHHHHGGGGHHHHHHHHHHHHHHHT-SSTTGGGGHHHHHHHHHHHHHHHHHTTTS-HHHHHHHHHHHHHHHHHHHHHHHHHHHHSSPTT-HHHHHHHHHHHHHHHHHHHHHHHHTT-TTGGGSHHHHHTGGGHHHH-